Protein AF-A0A1C6Q0D8-F1 (afdb_monomer_lite)

Secondary structure (DSSP, 8-state):
---------EEEEEEE-TTSPEEEEEEE--TT--HHHHHHHHHHHHHHHHHHHHHTT--EEEEEETTEES--GGG-SS-EEEEE-EEE-HHHHHHHHHHHHHHHHHHS-TT-HHHH-GGGEEEEEEETTEEEPPPP--TT-EEE-TT-EEEEEESSTTHHHHHHHHHTT-GGG-----S-TT-PPPGGGTT--HHHHHHHHHTTSGGGTTEEEEEEEESTTPPTT-S-TTT-EEEEEEEETT-----

pLDDT: mean 73.53, std 17.81, range [29.02, 94.5]

Radius of gyration: 24.15 Å; chains: 1; bounding box: 51×40×83 Å

Foldseek 3Di:
DDPPPDDWPWDWDWDQDPQRDTDTDTDTDQPPHDLVNVLVVQLVVVVVVQVVCVVVVWHWPWKQAPNHTPDDSNPHRDDIDTHTFHFQAPVLVVLLLVLLLVLCVVQAPPPPVLSNPSVQKDKWKADPNDTDHQPDHDRRHHTDDAQIKIKIFGQDQELQVQQQCQLVLPCVGDDDPPVDPPDDPPPVCSNGGSQQSSQVVSCPDPSQRQKHKDKAFDQVPAHPNRPPPPRGTIIIMIGGPPHPNDD

Sequence (247 aa):
MVEAYVPVIKRQVVRARGDGRMTQSITKDVQGWSRNQLIVALRKDTVDTVAQQIRLENPPEAAVVDNTRGKPILQAVRRTAVNFGSAVRAAALNVLKAELQRAIEQSTIRRSGDLANMNNWEWVYVRDGRRQPLPIMGTSGITMRPGDFIVLRPRVPYASIVNLRVANGSRALTLRKTRQRAERPTKANQRLGFLAFAARRAKRHSLFRGFNVRVSFTHRHAIEGEVNRRQGTGTLVITPSSGRGRW

Structure (mmCIF, N/CA/C/O backbone):
data_AF-A0A1C6Q0D8-F1
#
_entry.id   AF-A0A1C6Q0D8-F1
#
loop_
_atom_site.group_PDB
_atom_site.id
_atom_site.type_symbol
_atom_site.label_atom_id
_atom_site.label_alt_id
_atom_site.label_comp_id
_atom_site.label_asym_id
_atom_site.label_entity_id
_atom_site.label_seq_id
_atom_site.pdbx_PDB_ins_code
_atom_site.Cartn_x
_atom_site.Cartn_y
_atom_site.Cartn_z
_atom_site.occupancy
_atom_site.B_iso_or_equiv
_atom_site.auth_seq_id
_atom_site.auth_comp_id
_atom_site.auth_asym_id
_atom_site.auth_atom_id
_atom_site.pdbx_PDB_model_num
ATOM 1 N N . MET A 1 1 ? -9.347 2.878 59.259 1.00 35.91 1 MET A N 1
ATOM 2 C CA . MET A 1 1 ? -9.577 1.687 58.412 1.00 35.91 1 MET A CA 1
ATOM 3 C C . MET A 1 1 ? -8.631 1.771 57.230 1.00 35.91 1 MET A C 1
ATOM 5 O O . MET A 1 1 ? -8.706 2.740 56.491 1.00 35.91 1 MET A O 1
ATOM 9 N N . VAL A 1 2 ? -7.693 0.831 57.113 1.00 29.16 2 VAL A N 1
ATOM 10 C CA . VAL A 1 2 ? -6.759 0.755 55.983 1.00 29.16 2 VAL A CA 1
ATOM 11 C C . VAL A 1 2 ? -7.446 -0.085 54.907 1.00 29.16 2 VAL A C 1
ATOM 13 O O . VAL A 1 2 ? -7.595 -1.291 55.084 1.00 29.16 2 VAL A O 1
ATOM 16 N N . GLU A 1 3 ? -7.929 0.542 53.833 1.00 30.80 3 GLU A N 1
ATOM 17 C CA . GLU A 1 3 ? -8.364 -0.188 52.638 1.00 30.80 3 GLU A CA 1
ATOM 18 C C . GLU A 1 3 ? -7.131 -0.861 52.028 1.00 30.80 3 GLU A C 1
ATOM 20 O O . GLU A 1 3 ? -6.278 -0.212 51.420 1.00 30.80 3 GLU A O 1
ATOM 25 N N . ALA A 1 4 ? -7.006 -2.171 52.232 1.00 29.02 4 ALA A N 1
ATOM 26 C CA . ALA A 1 4 ? -6.020 -2.976 51.536 1.00 29.02 4 ALA A CA 1
ATOM 27 C C . ALA A 1 4 ? -6.366 -2.968 50.039 1.00 29.02 4 ALA A C 1
ATOM 29 O O . ALA A 1 4 ? -7.293 -3.646 49.594 1.00 29.02 4 ALA A O 1
ATOM 30 N N . TYR A 1 5 ? -5.632 -2.176 49.256 1.00 33.44 5 TYR A N 1
ATOM 31 C CA . TYR A 1 5 ? -5.703 -2.220 47.800 1.00 33.44 5 TYR A CA 1
ATOM 32 C C . TYR A 1 5 ? -5.150 -3.567 47.335 1.00 33.44 5 TYR A C 1
ATOM 34 O O . TYR A 1 5 ? -3.937 -3.759 47.242 1.00 33.44 5 TYR A O 1
ATOM 42 N N . VAL A 1 6 ? -6.047 -4.512 47.048 1.00 35.47 6 VAL A N 1
ATOM 43 C CA . VAL A 1 6 ? -5.688 -5.759 46.368 1.00 35.47 6 VAL A CA 1
ATOM 44 C C . VAL A 1 6 ? -5.008 -5.384 45.041 1.00 35.47 6 VAL A C 1
ATOM 46 O O . VAL A 1 6 ? -5.579 -4.606 44.265 1.00 35.47 6 VAL A O 1
ATOM 49 N N . PRO A 1 7 ? -3.784 -5.867 44.762 1.00 38.09 7 PRO A N 1
ATOM 50 C CA . PRO A 1 7 ? -3.071 -5.509 43.545 1.00 38.09 7 PRO A CA 1
ATOM 51 C C . PRO A 1 7 ? -3.853 -5.984 42.318 1.00 38.09 7 PRO A C 1
ATOM 53 O O . PRO A 1 7 ? -4.116 -7.171 42.136 1.00 38.09 7 PRO A O 1
ATOM 56 N N . VAL A 1 8 ? -4.216 -5.043 41.446 1.00 41.25 8 VAL A N 1
ATOM 57 C CA . VAL A 1 8 ? -4.935 -5.340 40.202 1.00 41.25 8 VAL A CA 1
ATOM 58 C C . VAL A 1 8 ? -3.964 -5.964 39.210 1.00 41.25 8 VAL A C 1
ATOM 60 O O . VAL A 1 8 ? -3.249 -5.261 38.491 1.00 41.25 8 VAL A O 1
ATOM 63 N N . ILE A 1 9 ? -3.952 -7.291 39.132 1.00 40.81 9 ILE A N 1
ATOM 64 C CA . ILE A 1 9 ? -3.180 -8.003 38.115 1.00 40.81 9 ILE A CA 1
ATOM 65 C C . ILE A 1 9 ? -3.912 -7.843 36.776 1.00 40.81 9 I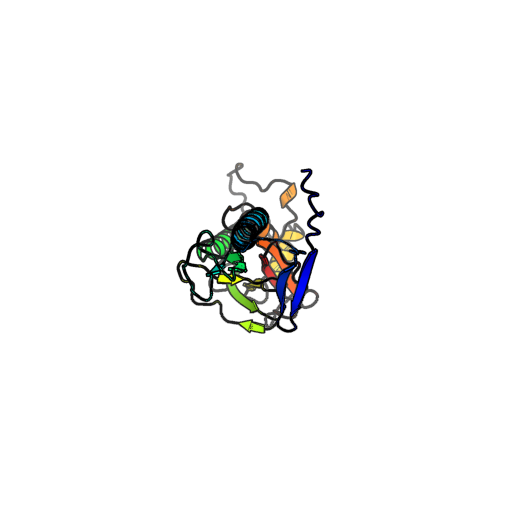LE A C 1
ATOM 67 O O . ILE A 1 9 ? -4.912 -8.506 36.496 1.00 40.81 9 ILE A O 1
ATOM 71 N N . LYS A 1 10 ? -3.431 -6.927 35.926 1.00 45.62 10 LYS A N 1
ATOM 72 C CA . LYS A 1 10 ? -3.917 -6.799 34.546 1.00 45.62 10 LYS A CA 1
ATOM 73 C C . LYS A 1 10 ? -3.312 -7.922 33.707 1.00 45.62 10 LYS A C 1
ATOM 75 O O . LYS A 1 10 ? -2.115 -7.910 33.433 1.00 45.62 10 LYS A O 1
ATOM 80 N N . ARG A 1 11 ? -4.138 -8.862 33.243 1.00 40.84 11 ARG A N 1
ATOM 81 C CA . ARG A 1 11 ? -3.705 -9.896 32.295 1.00 40.84 11 ARG A CA 1
ATOM 82 C C . ARG A 1 11 ? -4.209 -9.554 30.898 1.00 40.84 11 ARG A C 1
ATOM 84 O O . ARG A 1 11 ? -5.407 -9.620 30.624 1.00 40.84 11 ARG A O 1
ATOM 91 N N . GLN A 1 12 ? -3.292 -9.198 30.002 1.00 46.50 12 GLN A N 1
ATOM 92 C CA . GLN A 1 12 ? -3.592 -9.030 28.582 1.00 46.50 12 GLN A CA 1
ATOM 93 C C . GLN A 1 12 ? -3.445 -10.380 27.886 1.00 46.50 12 GLN A C 1
ATOM 95 O O . GLN A 1 12 ? -2.365 -10.966 27.859 1.00 46.50 12 GLN A O 1
ATOM 100 N N . VAL A 1 13 ? -4.541 -10.885 27.332 1.00 45.62 13 VAL A N 1
ATOM 101 C CA . VAL A 1 13 ? -4.535 -12.120 26.550 1.00 45.62 13 VAL A CA 1
ATOM 102 C C . VAL A 1 13 ? -4.749 -11.743 25.092 1.00 45.62 13 VAL A C 1
ATOM 104 O O . VAL A 1 13 ? -5.775 -11.165 24.736 1.00 45.62 13 VAL A O 1
ATOM 107 N N . VAL A 1 14 ? -3.771 -12.059 24.245 1.00 46.94 14 VAL A N 1
ATOM 108 C CA . VAL A 1 14 ? -3.874 -11.909 22.791 1.00 46.94 14 V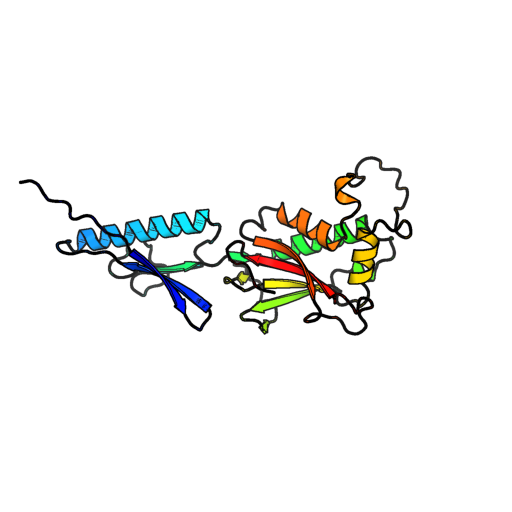AL A CA 1
ATOM 109 C C . VAL A 1 14 ? -4.202 -13.279 22.215 1.00 46.94 14 VAL A C 1
ATOM 111 O O . VAL A 1 14 ? -3.386 -14.193 22.291 1.00 46.94 14 VAL A O 1
ATOM 114 N N . ARG A 1 15 ? -5.408 -13.446 21.666 1.00 37.00 15 ARG A N 1
ATOM 115 C CA . ARG A 1 15 ? -5.802 -14.669 20.954 1.00 37.00 15 ARG A CA 1
ATOM 116 C C . ARG A 1 15 ? -5.850 -14.387 19.460 1.00 37.00 15 ARG A C 1
ATOM 118 O O . ARG A 1 15 ? -6.610 -13.525 19.020 1.00 37.00 15 ARG A O 1
ATOM 125 N N . ALA A 1 16 ? -5.065 -15.127 18.684 1.00 33.19 16 ALA A N 1
ATOM 126 C CA . ALA A 1 16 ? -5.247 -15.214 17.242 1.00 33.19 16 ALA A CA 1
ATOM 127 C C . ALA A 1 16 ? -6.388 -16.202 16.968 1.00 33.19 16 ALA A C 1
ATOM 129 O O . ALA A 1 16 ? -6.315 -17.363 17.369 1.00 33.19 16 ALA A O 1
ATOM 130 N N . ARG A 1 17 ? -7.473 -15.739 16.347 1.00 34.72 17 ARG A N 1
ATOM 131 C CA . ARG A 1 17 ? -8.521 -16.625 15.830 1.00 34.72 17 ARG A CA 1
ATOM 132 C C . ARG A 1 17 ? -8.056 -17.254 14.512 1.00 34.72 17 ARG A C 1
ATOM 134 O O . ARG A 1 17 ? -7.239 -16.671 13.801 1.00 34.72 17 ARG A O 1
ATOM 141 N N . GLY A 1 18 ? -8.606 -18.421 14.169 1.00 29.17 18 GLY A N 1
ATOM 142 C CA . GLY A 1 18 ? -8.311 -19.125 12.911 1.00 29.17 18 GLY A CA 1
ATOM 143 C C . GLY A 1 18 ? -8.674 -18.345 11.636 1.00 29.17 18 GLY A C 1
ATOM 144 O O . GLY A 1 18 ? -8.222 -18.711 10.560 1.00 29.17 18 GLY A O 1
ATOM 145 N N . ASP A 1 19 ? -9.429 -17.246 11.756 1.00 38.38 19 ASP A N 1
ATOM 146 C CA . ASP A 1 19 ? -9.755 -16.291 10.685 1.00 38.38 19 ASP A CA 1
ATOM 147 C C . ASP A 1 19 ? -8.729 -15.142 10.555 1.00 38.38 19 ASP A C 1
ATOM 149 O O . ASP A 1 19 ? -8.997 -14.136 9.900 1.00 38.38 19 ASP A O 1
ATOM 153 N N . GLY A 1 20 ? -7.578 -15.239 11.231 1.00 39.25 20 GLY A N 1
ATOM 154 C CA . GLY A 1 20 ? -6.533 -14.213 11.226 1.00 39.25 20 GLY A CA 1
ATOM 155 C C . GLY A 1 20 ? -6.854 -12.976 12.074 1.00 39.25 20 GLY A C 1
ATOM 156 O O . GLY A 1 20 ? -6.009 -12.087 12.207 1.00 39.25 20 GLY A O 1
ATOM 157 N N . ARG A 1 21 ? -8.037 -12.894 12.706 1.00 44.78 21 ARG A N 1
ATOM 158 C CA . ARG A 1 21 ? -8.360 -11.787 13.614 1.00 44.78 21 ARG A CA 1
ATOM 159 C C . ARG A 1 21 ? -7.652 -11.975 14.949 1.00 44.78 21 ARG A C 1
ATOM 161 O O . ARG A 1 21 ? -7.919 -12.921 15.692 1.00 44.78 21 ARG A O 1
ATOM 168 N N . MET A 1 22 ? -6.791 -11.025 15.303 1.00 50.94 22 MET A N 1
ATOM 169 C CA . MET A 1 22 ? -6.261 -10.937 16.661 1.00 50.94 22 MET A CA 1
ATOM 170 C C . MET A 1 22 ? -7.269 -10.229 17.561 1.00 50.94 22 MET A C 1
ATOM 172 O O . MET A 1 22 ? -7.626 -9.077 17.328 1.00 50.94 22 MET A O 1
ATOM 176 N N . THR A 1 23 ? -7.728 -10.923 18.600 1.00 56.53 23 THR A N 1
ATOM 177 C CA . THR A 1 23 ? -8.531 -10.325 19.667 1.00 56.53 23 THR A CA 1
ATOM 178 C C . THR A 1 23 ? -7.632 -10.119 20.875 1.00 56.53 23 THR A C 1
ATOM 180 O O . THR A 1 23 ? -7.059 -11.080 21.390 1.00 56.53 23 THR A O 1
ATOM 183 N N . GLN A 1 24 ? -7.503 -8.875 21.328 1.00 63.44 24 GLN A N 1
ATOM 184 C CA . GLN A 1 24 ? -6.892 -8.573 22.617 1.00 63.44 24 GLN A CA 1
ATOM 185 C C . GLN A 1 24 ? -8.004 -8.418 23.652 1.00 63.44 24 GLN A C 1
ATOM 187 O O . GLN A 1 24 ? -8.896 -7.589 23.486 1.00 63.44 24 GLN A O 1
ATOM 192 N N . SER A 1 25 ? -7.962 -9.229 24.704 1.00 64.69 25 SER A N 1
ATOM 193 C CA . SER A 1 25 ? -8.866 -9.124 25.849 1.00 64.69 25 SER A CA 1
ATOM 194 C C . SER A 1 25 ? -8.065 -8.786 27.097 1.00 64.69 25 SER A C 1
ATOM 196 O O . SER A 1 25 ? -7.097 -9.479 27.420 1.00 64.69 25 SER A O 1
ATOM 198 N N . ILE A 1 26 ? -8.479 -7.739 27.804 1.00 65.69 26 ILE A N 1
ATOM 199 C CA . ILE A 1 26 ? -7.924 -7.372 29.106 1.00 65.69 26 ILE A CA 1
ATOM 200 C C . ILE A 1 26 ? -8.800 -8.041 30.160 1.00 65.69 26 ILE A C 1
ATOM 202 O O . ILE A 1 26 ? -9.988 -7.747 30.253 1.00 65.69 26 ILE A O 1
ATOM 206 N N . THR A 1 27 ? -8.219 -8.965 30.920 1.00 66.88 27 THR A N 1
ATOM 207 C CA . THR A 1 27 ? -8.881 -9.582 32.075 1.00 66.88 27 THR A CA 1
ATOM 208 C C . THR A 1 27 ? -8.342 -8.923 33.337 1.00 66.88 27 THR A C 1
ATOM 210 O O . THR A 1 27 ? -7.129 -8.732 33.466 1.00 66.88 27 THR A O 1
ATOM 213 N N . LYS A 1 28 ? -9.243 -8.549 34.244 1.00 64.38 28 LYS A N 1
ATOM 214 C CA . LYS A 1 28 ? -8.913 -7.981 35.550 1.00 64.38 28 LYS A CA 1
ATOM 215 C C . LYS A 1 28 ? -9.564 -8.818 36.630 1.00 64.38 28 LYS A C 1
ATOM 217 O O . LYS A 1 28 ? -10.717 -9.215 36.471 1.00 64.38 28 LYS A O 1
ATOM 222 N N . ASP A 1 29 ? -8.828 -9.034 37.708 1.00 71.06 29 ASP A N 1
ATOM 223 C CA . ASP A 1 29 ? -9.443 -9.428 38.963 1.00 71.06 29 ASP A CA 1
ATOM 224 C C . ASP A 1 29 ? -10.167 -8.206 39.547 1.00 71.06 29 ASP A C 1
ATOM 226 O O . ASP A 1 29 ? -9.590 -7.120 39.642 1.00 71.06 29 ASP A O 1
ATOM 230 N N . VAL A 1 30 ? -11.461 -8.360 39.810 1.00 69.75 30 VAL A N 1
ATOM 231 C CA . VAL A 1 30 ? -12.382 -7.271 40.179 1.00 69.75 30 VAL A CA 1
ATOM 232 C C . VAL A 1 30 ? -13.178 -7.602 41.440 1.00 69.75 30 VAL A C 1
ATOM 234 O O . VAL A 1 30 ? -14.243 -7.029 41.681 1.00 69.75 30 VAL A O 1
ATOM 237 N N . GLN A 1 31 ? -12.689 -8.548 42.245 1.00 72.00 31 GLN A N 1
ATOM 238 C CA . GLN A 1 31 ? -13.343 -8.930 43.489 1.00 72.00 31 GLN A CA 1
ATOM 239 C C . GLN A 1 31 ? -13.503 -7.702 44.408 1.00 72.00 31 GLN A C 1
ATOM 241 O O . GLN A 1 31 ? -12.555 -6.956 44.648 1.00 72.00 31 GLN A O 1
ATOM 246 N N . GLY A 1 32 ? -14.733 -7.448 44.868 1.00 75.06 32 GLY A N 1
ATOM 247 C CA . GLY A 1 32 ? -15.071 -6.304 45.728 1.00 75.06 32 GLY A CA 1
ATOM 248 C C . GLY A 1 32 ? -15.305 -4.966 45.011 1.00 75.06 32 GLY A C 1
ATOM 249 O O . GLY A 1 32 ? -15.557 -3.964 45.674 1.00 75.06 32 GLY A O 1
ATOM 250 N N . TRP A 1 33 ? -15.252 -4.909 43.676 1.00 78.62 33 TRP A N 1
ATOM 251 C CA . TRP A 1 33 ? -15.454 -3.650 42.953 1.00 78.62 33 TRP A CA 1
ATOM 252 C C . TRP A 1 33 ? -16.933 -3.299 42.804 1.00 78.62 33 TRP A C 1
ATOM 254 O O . TRP A 1 33 ? -17.757 -4.112 42.384 1.00 78.62 33 TRP A O 1
ATOM 264 N N . SER A 1 34 ? -17.262 -2.033 43.047 1.00 83.50 34 SER A N 1
ATOM 265 C CA . SER A 1 34 ? -18.577 -1.480 42.730 1.00 83.50 34 SER A CA 1
ATOM 266 C C . SER A 1 34 ? -18.803 -1.391 41.216 1.00 83.50 34 SER A C 1
ATOM 268 O O . SER A 1 34 ? -17.877 -1.240 40.411 1.00 83.50 34 SER A O 1
ATOM 270 N N . ARG A 1 35 ? -20.077 -1.385 40.810 1.00 78.50 35 ARG A N 1
ATOM 271 C CA . ARG A 1 35 ? -20.477 -1.207 39.405 1.00 78.50 35 ARG A CA 1
ATOM 272 C C . ARG A 1 35 ? -19.883 0.061 38.777 1.00 78.50 35 ARG A C 1
ATOM 274 O O . ARG A 1 35 ? -19.480 0.036 37.617 1.00 78.50 35 ARG A O 1
ATOM 281 N N . ASN A 1 36 ? -19.794 1.153 39.534 1.00 82.62 36 ASN A N 1
ATOM 282 C CA . ASN A 1 36 ? -19.219 2.406 39.043 1.00 82.62 36 ASN A CA 1
ATOM 283 C C . ASN A 1 36 ? -17.704 2.293 38.823 1.00 82.62 36 ASN A C 1
ATOM 285 O O . ASN A 1 36 ? -17.209 2.765 37.801 1.00 82.62 36 ASN A O 1
ATOM 289 N N . GLN A 1 37 ? -16.977 1.604 39.709 1.00 80.94 37 GLN A N 1
ATOM 290 C CA . GLN A 1 37 ? -15.543 1.339 39.531 1.00 80.94 37 GLN A CA 1
ATOM 291 C C . GLN A 1 37 ? -15.274 0.484 38.286 1.00 80.94 37 GLN A C 1
ATOM 293 O O . GLN A 1 37 ? -14.366 0.798 37.514 1.00 80.94 37 GLN A O 1
ATOM 298 N N . LEU A 1 38 ? -16.106 -0.532 38.027 1.00 79.25 38 LEU A N 1
ATOM 299 C CA . LEU A 1 38 ? -16.033 -1.341 36.803 1.00 79.25 38 LEU A CA 1
ATOM 300 C C . LEU A 1 38 ? -16.221 -0.492 35.536 1.00 79.25 38 LEU A C 1
ATOM 302 O O . LEU A 1 38 ? -15.449 -0.614 34.585 1.00 79.25 38 LEU A O 1
ATOM 306 N N . ILE A 1 39 ? -17.214 0.402 35.533 1.00 79.81 39 ILE A N 1
ATOM 307 C CA . ILE A 1 39 ? -17.499 1.296 34.402 1.00 79.81 39 ILE A CA 1
ATOM 308 C C . ILE A 1 39 ? -16.338 2.270 34.158 1.00 79.81 39 ILE A C 1
ATOM 310 O O . ILE A 1 39 ? -15.909 2.452 33.016 1.00 79.81 39 ILE A O 1
ATOM 314 N N . VAL A 1 40 ? -15.806 2.883 35.219 1.00 84.00 40 VAL A N 1
ATOM 315 C CA . VAL A 1 40 ? -14.662 3.803 35.126 1.00 84.00 40 VAL A CA 1
ATOM 316 C C . VAL A 1 40 ? -13.433 3.076 34.584 1.00 84.00 40 VAL A C 1
ATOM 318 O O . VAL A 1 40 ? -12.776 3.578 33.671 1.00 84.00 40 VAL A O 1
ATOM 321 N N . ALA A 1 41 ? -13.152 1.872 35.085 1.00 82.88 41 ALA A N 1
ATOM 322 C CA . ALA A 1 41 ? -12.030 1.069 34.624 1.00 82.88 41 ALA A CA 1
ATOM 323 C C . ALA A 1 41 ? -12.168 0.658 33.151 1.00 82.88 41 ALA A C 1
ATOM 325 O O . ALA A 1 41 ? -11.210 0.825 32.398 1.00 82.88 41 ALA A O 1
ATOM 326 N N . LEU A 1 42 ? -13.354 0.202 32.725 1.00 82.75 42 LEU A N 1
ATOM 327 C CA . LEU A 1 42 ? -13.644 -0.141 31.328 1.00 82.75 42 LEU A CA 1
ATOM 328 C C . LEU A 1 42 ? -13.342 1.036 30.394 1.00 82.75 42 LEU A C 1
ATOM 330 O O . LEU A 1 42 ? -12.649 0.876 29.387 1.00 82.75 42 LEU A O 1
ATOM 334 N N . ARG A 1 43 ? -13.847 2.228 30.732 1.00 86.38 43 ARG A N 1
ATOM 335 C CA . ARG A 1 43 ? -13.651 3.445 29.930 1.00 86.38 43 ARG A CA 1
ATOM 336 C C . ARG A 1 43 ? -12.178 3.825 29.866 1.00 86.38 43 ARG A C 1
ATOM 338 O O . ARG A 1 43 ? -11.655 4.009 28.769 1.00 86.38 43 ARG A O 1
ATOM 345 N N . LYS A 1 44 ? -11.515 3.890 31.025 1.00 86.94 44 LYS A N 1
ATOM 346 C CA . LYS A 1 44 ? -10.103 4.265 31.137 1.00 86.94 44 LYS A CA 1
ATOM 347 C C . LYS A 1 44 ? -9.204 3.321 30.342 1.00 86.94 44 LYS A C 1
ATOM 349 O O . LYS A 1 44 ? -8.476 3.785 29.476 1.00 86.94 44 LYS A O 1
ATOM 354 N N . ASP A 1 45 ? -9.307 2.008 30.554 1.00 84.81 45 ASP A N 1
ATOM 355 C CA . ASP A 1 45 ? -8.448 1.059 29.835 1.00 84.81 45 ASP A CA 1
ATOM 356 C C . ASP A 1 45 ? -8.721 1.068 28.325 1.00 84.81 45 ASP A C 1
ATOM 358 O O . ASP A 1 45 ? -7.792 0.904 27.536 1.00 84.81 45 ASP A O 1
ATOM 362 N N . THR A 1 46 ? -9.980 1.257 27.904 1.00 82.75 46 THR A N 1
ATOM 363 C CA . THR A 1 46 ? -10.308 1.355 26.473 1.00 82.75 46 THR A CA 1
ATOM 364 C C . THR A 1 46 ? -9.648 2.590 25.861 1.00 82.75 46 THR A C 1
ATOM 366 O O . THR A 1 46 ? -9.024 2.478 24.808 1.00 82.75 46 THR A O 1
ATOM 369 N N . VAL A 1 47 ? -9.741 3.753 26.518 1.00 87.00 47 VAL A N 1
ATOM 370 C CA . VAL A 1 47 ? -9.093 4.996 26.064 1.00 87.00 47 VAL A CA 1
ATOM 371 C C . VAL A 1 47 ? -7.573 4.841 26.035 1.00 87.00 47 VAL A C 1
ATOM 373 O O . VAL A 1 47 ? -6.959 5.164 25.019 1.00 87.00 47 VAL A O 1
ATOM 376 N N . ASP A 1 48 ? -6.976 4.281 27.087 1.00 85.69 48 ASP A N 1
ATOM 377 C CA . ASP A 1 48 ? -5.532 4.048 27.169 1.00 85.69 48 ASP A CA 1
ATOM 378 C C . ASP A 1 48 ? -5.059 3.101 26.054 1.00 85.69 48 ASP A C 1
ATOM 380 O O . ASP A 1 48 ? -4.066 3.375 25.380 1.00 85.69 48 ASP A O 1
ATOM 384 N N . THR A 1 49 ? -5.803 2.021 25.792 1.00 82.50 49 THR A N 1
ATOM 385 C CA . THR A 1 49 ? -5.492 1.059 24.721 1.00 82.50 49 THR A CA 1
ATOM 386 C C . THR A 1 49 ? -5.621 1.704 23.344 1.00 82.50 49 THR A C 1
ATOM 388 O O . THR A 1 49 ? -4.749 1.522 22.497 1.00 82.50 49 THR A O 1
ATOM 391 N N . VAL A 1 50 ? -6.673 2.493 23.105 1.00 81.12 50 VAL A N 1
ATOM 392 C CA . VAL A 1 50 ? -6.841 3.238 21.847 1.00 81.12 50 VAL A CA 1
ATOM 393 C C . VAL A 1 50 ? -5.694 4.228 21.656 1.00 81.12 50 VAL A C 1
ATOM 395 O O . VAL A 1 50 ? -5.102 4.264 20.580 1.00 81.12 50 VAL A O 1
ATOM 398 N N . ALA A 1 51 ? -5.321 4.979 22.692 1.00 80.12 51 ALA A N 1
ATOM 399 C CA . ALA A 1 51 ? -4.200 5.911 22.636 1.00 80.12 51 ALA A CA 1
ATOM 400 C C . ALA A 1 51 ? -2.871 5.192 22.348 1.00 80.12 51 ALA A C 1
ATOM 402 O O . ALA A 1 51 ? -2.080 5.663 21.529 1.00 80.12 51 ALA A O 1
ATOM 403 N N . GLN A 1 52 ? -2.635 4.029 22.964 1.00 78.44 52 GLN A N 1
ATOM 404 C CA . GLN A 1 52 ? -1.472 3.186 22.673 1.00 78.44 52 GLN A CA 1
ATOM 405 C C . GLN A 1 52 ? -1.468 2.697 21.219 1.00 78.44 52 GLN A C 1
ATOM 407 O O . GLN A 1 52 ? -0.446 2.808 20.548 1.00 78.44 52 GLN A O 1
ATOM 412 N N . GLN A 1 53 ? -2.598 2.217 20.694 1.00 70.25 53 GLN A N 1
ATOM 413 C CA . GLN A 1 53 ? -2.700 1.758 19.302 1.00 70.25 53 GLN A CA 1
ATOM 414 C C . GLN A 1 53 ? -2.512 2.902 18.294 1.00 70.25 53 GLN A C 1
ATOM 416 O O . GLN A 1 53 ? -1.822 2.728 17.292 1.00 70.25 53 GLN A O 1
ATOM 421 N N . ILE A 1 54 ? -3.026 4.100 18.590 1.00 69.81 54 ILE A N 1
ATOM 422 C CA . ILE A 1 54 ? -2.789 5.303 17.776 1.00 69.81 54 ILE A CA 1
ATOM 423 C C . ILE A 1 54 ? -1.297 5.662 17.755 1.00 69.81 54 ILE A C 1
ATOM 425 O O . ILE A 1 54 ? -0.764 5.977 16.691 1.00 69.81 54 ILE A O 1
ATOM 429 N N . ARG A 1 55 ? -0.598 5.572 18.897 1.00 70.62 55 ARG A N 1
ATOM 430 C CA . ARG A 1 55 ? 0.866 5.763 18.957 1.00 70.62 55 ARG A CA 1
ATOM 431 C C . ARG A 1 55 ? 1.622 4.723 18.128 1.00 70.62 55 ARG A C 1
ATOM 433 O O . ARG A 1 55 ? 2.662 5.048 17.568 1.00 70.62 55 ARG A O 1
ATOM 440 N N . LEU A 1 56 ? 1.084 3.508 18.018 1.00 63.78 56 LEU A N 1
ATOM 441 C CA . LEU A 1 56 ? 1.590 2.436 17.154 1.00 63.78 56 LEU A CA 1
ATOM 442 C C . LEU A 1 56 ? 1.127 2.562 15.689 1.00 63.78 56 LEU A C 1
ATOM 444 O O . LEU A 1 56 ? 1.264 1.613 14.919 1.00 63.78 56 LEU A O 1
ATOM 448 N N . GLU A 1 57 ? 0.583 3.719 15.298 1.00 63.62 57 GLU A N 1
ATOM 449 C CA . GLU A 1 57 ? 0.113 4.022 13.940 1.00 63.62 57 GLU A CA 1
ATOM 450 C C . GLU A 1 57 ? -0.985 3.065 13.436 1.00 63.62 57 GLU A C 1
ATOM 452 O O . GLU A 1 57 ? -1.156 2.864 12.234 1.00 63.62 57 GLU A O 1
ATOM 457 N N . ASN A 1 58 ? -1.759 2.494 14.362 1.00 64.50 58 ASN A N 1
ATOM 458 C CA . ASN A 1 58 ? -2.883 1.606 14.093 1.00 64.50 58 ASN A CA 1
ATOM 459 C C . ASN A 1 58 ? -4.190 2.282 14.547 1.00 64.50 58 ASN A C 1
ATOM 461 O O . ASN A 1 58 ? -4.638 2.063 15.677 1.00 64.50 58 ASN A O 1
ATOM 465 N N . PRO A 1 59 ? -4.782 3.171 13.727 1.00 67.62 59 PRO A N 1
ATOM 466 C CA . PRO A 1 59 ? -5.957 3.928 14.135 1.00 67.62 59 PRO A CA 1
ATOM 467 C C . PRO A 1 59 ? -7.198 3.026 14.286 1.00 67.62 59 PRO A C 1
ATOM 469 O O . PRO A 1 59 ? -7.293 1.972 13.646 1.00 67.62 59 PRO A O 1
ATOM 472 N N . PRO A 1 60 ? -8.166 3.424 15.132 1.00 69.50 60 PRO A N 1
ATOM 473 C CA . PRO A 1 60 ? -9.435 2.719 15.247 1.00 69.50 60 PRO A CA 1
ATOM 474 C C . PRO A 1 60 ? -10.252 2.876 13.954 1.00 69.50 60 PRO A C 1
ATOM 476 O O . PRO A 1 60 ? -10.474 3.987 13.482 1.00 69.50 60 PRO A O 1
ATOM 479 N N . GLU A 1 61 ? -10.716 1.759 13.399 1.00 69.38 61 GLU A N 1
ATOM 480 C CA . GLU A 1 61 ? -11.609 1.705 12.234 1.00 69.38 61 GLU A CA 1
ATOM 481 C C . GLU A 1 61 ? -13.065 1.911 12.662 1.00 69.38 61 GLU A C 1
ATOM 483 O O . GLU A 1 61 ? -13.814 2.670 12.051 1.00 69.38 61 GLU A O 1
ATOM 488 N N . ALA A 1 62 ? -13.475 1.222 13.728 1.00 72.38 62 ALA A N 1
ATOM 489 C CA . ALA A 1 62 ? -14.829 1.294 14.250 1.00 72.38 62 ALA A CA 1
ATOM 490 C C . ALA A 1 62 ? -14.850 0.958 15.738 1.00 72.38 62 ALA A C 1
ATOM 492 O O . ALA A 1 62 ? -14.152 0.051 16.192 1.00 72.38 62 ALA A O 1
ATOM 493 N N . ALA A 1 63 ? -15.714 1.638 16.484 1.00 79.44 63 ALA A N 1
ATOM 494 C CA . ALA A 1 63 ? -16.033 1.292 17.859 1.00 79.44 63 ALA A CA 1
ATOM 495 C C . ALA A 1 63 ? -17.500 0.856 17.956 1.00 79.44 63 ALA A C 1
ATOM 497 O O . ALA A 1 63 ? -18.403 1.513 17.433 1.00 79.44 63 ALA A O 1
ATOM 498 N N . VAL A 1 64 ? -17.727 -0.264 18.633 1.00 81.50 64 VAL A N 1
ATOM 499 C CA . VAL A 1 64 ? -19.043 -0.737 19.058 1.00 81.50 64 VAL A CA 1
ATOM 500 C C . VAL A 1 64 ? -19.068 -0.660 20.577 1.00 81.50 64 VAL A C 1
ATOM 502 O O . VAL A 1 64 ? -18.275 -1.319 21.252 1.00 81.50 64 VAL A O 1
ATOM 505 N N . VAL A 1 65 ? -19.967 0.154 21.116 1.00 83.81 65 VAL A N 1
ATOM 506 C CA . VAL A 1 65 ? -20.101 0.384 22.556 1.00 83.81 65 VAL A CA 1
ATOM 507 C C . VAL A 1 65 ? -21.489 -0.064 22.977 1.00 83.81 65 VAL A C 1
ATOM 509 O O . VAL A 1 65 ? -22.485 0.402 22.435 1.00 83.81 65 VAL A O 1
ATOM 512 N N . ASP A 1 66 ? -21.554 -1.000 23.921 1.00 84.56 66 ASP A N 1
ATOM 513 C CA . ASP A 1 66 ? -22.794 -1.615 24.406 1.00 84.56 66 ASP A CA 1
ATOM 514 C C . ASP A 1 66 ? -23.687 -2.159 23.274 1.00 84.56 66 ASP A C 1
ATOM 516 O O . ASP A 1 66 ? -24.905 -2.042 23.317 1.00 84.56 66 ASP A O 1
ATOM 520 N N . ASN A 1 67 ? -23.057 -2.767 22.261 1.00 80.94 67 ASN A N 1
ATOM 521 C CA . ASN A 1 67 ? -23.675 -3.284 21.029 1.00 80.94 67 ASN A CA 1
ATOM 522 C C . ASN A 1 67 ? -24.210 -2.218 20.051 1.00 80.94 67 ASN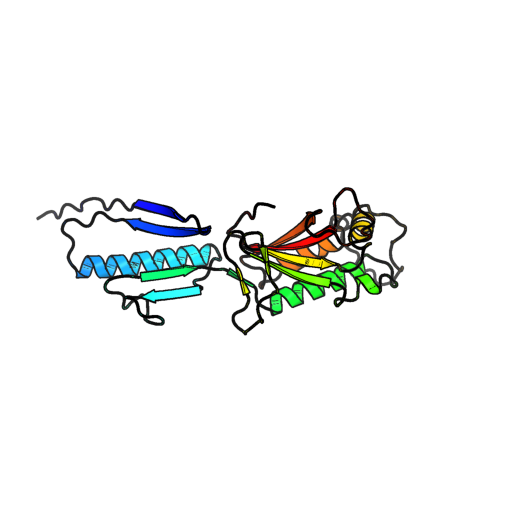 A C 1
ATOM 524 O O . ASN A 1 67 ? -24.739 -2.582 19.003 1.00 80.94 67 ASN A O 1
ATOM 528 N N . THR A 1 68 ? -23.985 -0.929 20.313 1.00 76.50 68 THR A N 1
ATOM 529 C CA . THR A 1 68 ? -24.371 0.173 19.419 1.00 76.50 68 THR A CA 1
ATOM 530 C C . THR A 1 68 ? -23.145 0.768 18.719 1.00 76.50 68 THR A C 1
ATOM 532 O O . THR A 1 68 ? -22.106 1.008 19.340 1.00 76.50 68 THR A O 1
ATOM 535 N N . ARG A 1 69 ? -23.240 1.017 17.406 1.00 77.31 69 ARG A N 1
ATOM 536 C CA . ARG A 1 69 ? -22.214 1.750 16.637 1.00 77.31 69 ARG A CA 1
ATOM 537 C C . ARG A 1 69 ? -22.388 3.259 16.819 1.00 77.31 69 ARG A C 1
ATOM 539 O O . ARG A 1 69 ? -23.510 3.735 16.919 1.00 77.31 69 ARG A O 1
ATOM 546 N N . GLY A 1 70 ? -21.284 4.005 16.859 1.00 75.19 70 GLY A N 1
ATOM 547 C CA . GLY A 1 70 ? -21.297 5.476 16.960 1.00 75.19 70 GLY A CA 1
ATOM 548 C C . GLY A 1 70 ? -21.485 6.031 18.376 1.00 75.19 70 GLY A C 1
ATOM 549 O O . GLY A 1 70 ? -21.258 7.217 18.601 1.00 75.19 70 GLY A O 1
ATOM 550 N N . LYS A 1 71 ? -21.820 5.183 19.355 1.00 84.19 71 LYS A N 1
ATOM 551 C CA . LYS A 1 71 ? -21.855 5.572 20.767 1.00 84.19 71 LYS A CA 1
ATOM 552 C C . LYS A 1 71 ? -20.425 5.871 21.275 1.00 84.19 71 LYS A C 1
ATOM 554 O O . LYS A 1 71 ? -19.534 5.042 21.066 1.00 84.19 71 LYS A O 1
ATOM 559 N N . PRO A 1 72 ? -20.178 7.009 21.957 1.00 85.12 72 PRO A N 1
ATOM 560 C CA . PRO A 1 72 ? -18.859 7.346 22.495 1.00 85.12 72 PRO A CA 1
ATOM 561 C C . PRO A 1 72 ? -18.357 6.334 23.534 1.00 85.12 72 PRO A C 1
ATOM 563 O O . PRO A 1 72 ? -19.118 5.880 24.390 1.00 85.12 72 PRO A O 1
ATOM 566 N N . ILE A 1 73 ? -17.048 6.053 23.536 1.00 85.44 73 ILE A N 1
ATOM 567 C CA . ILE A 1 73 ? -16.398 5.154 24.517 1.00 85.44 73 ILE A CA 1
ATOM 568 C C . ILE A 1 73 ? -16.643 5.630 25.957 1.00 85.44 73 ILE A C 1
ATOM 570 O O . ILE A 1 73 ? -16.872 4.815 26.848 1.00 85.44 73 ILE A O 1
ATOM 574 N N . LEU A 1 74 ? -16.673 6.947 26.182 1.00 88.25 74 LEU A N 1
ATOM 575 C CA . LEU A 1 74 ? -16.934 7.545 27.496 1.00 88.25 74 LEU A CA 1
ATOM 576 C C . LEU A 1 74 ? -18.341 7.249 28.039 1.00 88.25 74 LEU A C 1
ATOM 578 O O . LEU A 1 74 ? -18.567 7.405 29.234 1.00 88.25 74 LEU A O 1
ATOM 582 N N . GLN A 1 75 ? -19.273 6.793 27.199 1.00 88.75 75 GLN A N 1
ATOM 583 C CA . GLN A 1 75 ? -20.628 6.405 27.597 1.00 88.75 75 GLN A CA 1
ATOM 584 C C . GLN A 1 75 ? -20.793 4.885 27.766 1.00 88.75 75 GLN A C 1
ATOM 586 O O . GLN A 1 75 ? -21.915 4.407 27.948 1.00 88.75 75 GLN A O 1
ATOM 591 N N . ALA A 1 76 ? -19.708 4.109 27.696 1.00 85.06 76 ALA A N 1
ATOM 592 C CA . ALA A 1 76 ? -19.755 2.660 27.863 1.00 85.06 76 ALA A CA 1
ATOM 593 C C . ALA A 1 76 ? -20.252 2.258 29.258 1.00 85.06 76 ALA A C 1
ATOM 595 O O . ALA A 1 76 ? -19.877 2.888 30.255 1.00 85.06 76 ALA A O 1
ATOM 596 N N . VAL A 1 77 ? -21.070 1.204 29.325 1.00 85.06 77 VAL A N 1
ATOM 597 C CA . VAL A 1 77 ? -21.608 0.652 30.582 1.00 85.06 77 VAL A CA 1
ATOM 598 C C . VAL A 1 77 ? -21.265 -0.827 30.758 1.00 85.06 77 VAL A C 1
ATOM 600 O O . VAL A 1 77 ? -21.053 -1.269 31.883 1.00 85.06 77 VAL A O 1
ATOM 603 N N . ARG A 1 78 ? -21.228 -1.604 29.673 1.00 81.19 78 ARG A N 1
ATOM 604 C CA . ARG A 1 78 ? -21.089 -3.067 29.710 1.00 81.19 78 ARG A CA 1
ATOM 605 C C . ARG A 1 78 ? -19.935 -3.566 28.855 1.00 81.19 78 ARG A C 1
ATOM 607 O O . ARG A 1 78 ? -19.197 -4.445 29.287 1.00 81.19 78 ARG A O 1
ATOM 614 N N . ARG A 1 79 ? -19.793 -3.050 27.631 1.00 81.44 79 ARG A N 1
ATOM 615 C CA . ARG A 1 79 ? -18.821 -3.574 26.663 1.00 81.44 79 ARG A CA 1
ATOM 616 C C . ARG A 1 79 ? -18.329 -2.494 25.716 1.00 81.44 79 ARG A C 1
ATOM 618 O O . ARG A 1 79 ? -19.119 -1.753 25.142 1.00 81.44 79 ARG A O 1
ATOM 625 N N . THR A 1 80 ? -17.030 -2.497 25.461 1.00 78.00 80 THR A N 1
ATOM 626 C CA . THR A 1 80 ? -16.395 -1.755 24.373 1.00 78.00 80 THR A CA 1
ATOM 627 C C . THR A 1 80 ? -15.685 -2.746 23.459 1.00 78.00 80 THR A C 1
ATOM 629 O O . THR A 1 80 ? -14.949 -3.622 23.907 1.00 78.00 80 THR A O 1
ATOM 632 N N . ALA A 1 81 ? -15.939 -2.654 22.159 1.00 78.12 81 ALA A N 1
ATOM 633 C CA . ALA A 1 81 ? -15.202 -3.385 21.141 1.00 78.12 81 ALA A CA 1
ATOM 634 C C . ALA A 1 81 ? -14.690 -2.369 20.125 1.00 78.12 81 ALA A C 1
ATOM 636 O O . ALA A 1 81 ? -15.479 -1.731 19.432 1.00 78.12 81 ALA A O 1
ATOM 637 N N . VAL A 1 82 ? -13.372 -2.201 20.064 1.00 72.56 82 VAL A N 1
ATOM 638 C CA . VAL A 1 82 ? -12.724 -1.308 19.105 1.00 72.56 82 VAL A CA 1
ATOM 639 C C . VAL A 1 82 ? -11.978 -2.163 18.093 1.00 72.56 82 VAL A C 1
ATOM 641 O O . VAL A 1 82 ? -11.110 -2.954 18.454 1.00 72.56 82 VAL A O 1
ATOM 644 N N . ASN A 1 83 ? -12.350 -2.015 16.829 1.00 71.38 83 ASN A N 1
ATOM 645 C CA . ASN A 1 83 ? -11.643 -2.599 15.704 1.00 71.38 83 ASN A CA 1
ATOM 646 C C . ASN A 1 83 ? -10.574 -1.608 15.253 1.00 71.38 83 ASN A C 1
ATOM 648 O O . ASN A 1 83 ? -10.861 -0.420 15.106 1.00 71.38 83 ASN A O 1
ATOM 652 N N . PHE A 1 84 ? -9.361 -2.095 15.019 1.00 66.19 84 PHE A N 1
ATOM 653 C CA . PHE A 1 84 ? -8.237 -1.294 14.546 1.00 66.19 84 PHE A CA 1
ATOM 654 C C . PHE A 1 84 ? -7.821 -1.748 13.146 1.00 66.19 84 PHE A C 1
ATOM 656 O O . PHE A 1 84 ? -7.883 -2.942 12.842 1.00 66.19 84 PHE A O 1
ATOM 663 N N . GLY A 1 85 ? -7.382 -0.804 12.316 1.00 64.38 85 GLY A N 1
ATOM 664 C CA . GLY A 1 85 ? -6.897 -1.085 10.970 1.00 64.38 85 GLY A CA 1
ATOM 665 C C . GLY A 1 85 ? -6.286 0.150 10.319 1.00 64.38 85 GLY A C 1
ATOM 666 O O . GLY A 1 85 ? -6.812 1.256 10.420 1.00 64.38 85 GLY A O 1
ATOM 667 N N . SER A 1 86 ? -5.169 -0.031 9.621 1.00 70.25 86 SER A N 1
ATOM 668 C CA . SER A 1 86 ? -4.545 1.034 8.839 1.00 70.25 86 SER A CA 1
ATOM 669 C C . SER A 1 86 ? -5.235 1.138 7.475 1.00 70.25 86 SER A C 1
ATOM 671 O O . SER A 1 86 ? -5.289 0.146 6.746 1.00 70.25 86 SER A O 1
ATOM 673 N N . ALA A 1 87 ? -5.742 2.316 7.107 1.00 76.44 87 ALA A N 1
ATOM 674 C CA . ALA A 1 87 ? -6.379 2.539 5.808 1.00 76.44 87 ALA A CA 1
ATOM 675 C C . ALA A 1 87 ? -5.435 3.241 4.819 1.00 76.44 87 ALA A C 1
ATOM 677 O O . ALA A 1 87 ? -4.957 4.347 5.083 1.00 76.44 87 ALA A O 1
ATOM 678 N N . VAL A 1 88 ? -5.176 2.623 3.664 1.00 82.56 88 VAL A N 1
ATOM 679 C CA . VAL A 1 88 ? -4.414 3.258 2.578 1.00 82.56 88 VAL A CA 1
ATOM 680 C C . VAL A 1 88 ? -5.360 4.125 1.760 1.00 82.56 88 VAL A C 1
ATOM 682 O O . VAL A 1 88 ? -6.273 3.629 1.100 1.00 82.56 88 VAL A O 1
ATOM 685 N N . ARG A 1 89 ? -5.148 5.441 1.788 1.00 84.31 89 ARG A N 1
ATOM 686 C CA . ARG A 1 89 ? -5.953 6.399 1.016 1.00 84.31 89 ARG A CA 1
ATOM 687 C C . ARG A 1 89 ? -5.618 6.334 -0.478 1.00 84.31 89 ARG A C 1
ATOM 689 O O . ARG A 1 89 ? -4.470 6.089 -0.844 1.00 84.31 89 ARG A O 1
ATOM 696 N N . ALA A 1 90 ? -6.582 6.674 -1.336 1.00 84.81 90 ALA A N 1
ATOM 697 C CA . ALA A 1 90 ? -6.373 6.818 -2.785 1.00 84.81 90 ALA A CA 1
ATOM 698 C C . ALA A 1 90 ? -5.201 7.745 -3.129 1.00 84.81 90 ALA A C 1
ATOM 700 O O . ALA A 1 90 ? -4.363 7.420 -3.968 1.00 84.81 90 ALA A O 1
ATOM 701 N N . ALA A 1 91 ? -5.086 8.854 -2.396 1.00 85.69 91 ALA A N 1
ATOM 702 C CA . ALA A 1 91 ? -3.974 9.786 -2.528 1.00 85.69 91 ALA A CA 1
ATOM 703 C C . ALA A 1 91 ? -2.605 9.110 -2.331 1.00 85.69 91 ALA A C 1
ATOM 705 O O . ALA A 1 91 ? -1.671 9.422 -3.061 1.00 85.69 91 ALA A O 1
ATOM 706 N N . ALA A 1 92 ? -2.479 8.151 -1.404 1.00 89.31 92 ALA A N 1
ATOM 707 C CA . ALA A 1 92 ? -1.224 7.434 -1.182 1.00 89.31 92 ALA A CA 1
ATOM 708 C C . ALA A 1 92 ? -0.850 6.584 -2.407 1.00 89.31 92 ALA A C 1
ATOM 710 O O . ALA A 1 92 ? 0.286 6.642 -2.876 1.00 89.31 92 ALA A O 1
ATOM 711 N N . LEU A 1 93 ? -1.813 5.850 -2.978 1.00 91.88 93 LEU A N 1
ATOM 712 C CA . LEU A 1 93 ? -1.584 5.069 -4.198 1.00 91.88 93 LEU A CA 1
ATOM 713 C C . LEU A 1 93 ? -1.160 5.970 -5.366 1.00 91.88 93 LEU A C 1
ATOM 715 O O . LEU A 1 93 ? -0.186 5.673 -6.058 1.00 91.88 93 LEU A O 1
ATOM 719 N N . ASN A 1 94 ? -1.834 7.105 -5.549 1.00 91.06 94 ASN A N 1
ATOM 720 C CA . ASN A 1 94 ? -1.487 8.066 -6.597 1.00 91.06 94 ASN A CA 1
ATOM 721 C C . ASN A 1 94 ? -0.083 8.652 -6.398 1.00 91.06 94 ASN A C 1
ATOM 723 O O . ASN A 1 94 ? 0.668 8.766 -7.365 1.00 91.06 94 ASN A O 1
ATOM 727 N N . VAL A 1 95 ? 0.313 8.940 -5.154 1.00 93.44 95 VAL A N 1
ATOM 728 C CA . VAL A 1 95 ? 1.683 9.363 -4.829 1.00 93.44 95 VAL A CA 1
ATOM 729 C C . VAL A 1 95 ? 2.699 8.281 -5.192 1.00 93.44 95 VAL A C 1
ATOM 731 O O . VAL A 1 95 ? 3.709 8.601 -5.813 1.00 93.44 95 VAL A O 1
ATOM 734 N N . LEU A 1 96 ? 2.452 7.003 -4.875 1.00 94.50 96 LEU A N 1
ATOM 735 C CA . LEU A 1 96 ? 3.395 5.940 -5.250 1.00 94.50 96 LEU A CA 1
ATOM 736 C C . LEU A 1 96 ? 3.499 5.772 -6.771 1.00 94.50 96 LEU A C 1
ATOM 738 O O . LEU A 1 96 ? 4.605 5.581 -7.273 1.00 94.50 96 LEU A O 1
ATOM 742 N N . LYS A 1 97 ? 2.385 5.892 -7.507 1.00 94.06 97 LYS A N 1
ATOM 743 C CA . LYS A 1 97 ? 2.396 5.912 -8.981 1.00 94.06 97 LYS A CA 1
ATOM 744 C C . LYS A 1 97 ? 3.211 7.087 -9.525 1.00 94.06 97 LYS A C 1
ATOM 746 O O . LYS A 1 97 ? 4.068 6.880 -10.378 1.00 94.06 97 LYS A O 1
ATOM 751 N N . ALA A 1 98 ? 3.007 8.293 -8.998 1.00 93.00 98 ALA A N 1
ATOM 752 C CA . ALA A 1 98 ? 3.756 9.477 -9.414 1.00 93.00 98 ALA A CA 1
ATOM 753 C C . ALA A 1 98 ? 5.263 9.342 -9.126 1.00 93.00 98 ALA A C 1
ATOM 755 O O . ALA A 1 98 ? 6.092 9.668 -9.973 1.00 93.00 98 ALA A O 1
ATOM 756 N N . GLU A 1 99 ? 5.635 8.818 -7.955 1.00 93.38 99 GLU A N 1
ATOM 757 C CA . GLU A 1 99 ? 7.040 8.574 -7.614 1.00 93.38 99 GLU A CA 1
ATOM 758 C C . GLU A 1 99 ? 7.670 7.471 -8.469 1.00 93.38 99 GLU A C 1
ATOM 760 O O . GLU A 1 99 ? 8.839 7.581 -8.837 1.00 93.38 99 GLU A O 1
ATOM 765 N N . LEU A 1 100 ? 6.906 6.438 -8.835 1.00 93.81 100 LEU A N 1
ATOM 766 C CA . LEU A 1 100 ? 7.351 5.416 -9.779 1.00 93.81 100 LEU A CA 1
ATOM 767 C C . LEU A 1 100 ? 7.598 6.000 -11.169 1.00 93.81 100 LEU A C 1
ATOM 769 O O . LEU A 1 100 ? 8.665 5.772 -11.735 1.00 93.81 100 LEU A O 1
ATOM 773 N N . GLN A 1 101 ? 6.652 6.776 -11.693 1.00 91.94 101 GLN A N 1
ATOM 774 C CA . GLN A 1 101 ? 6.795 7.431 -12.988 1.00 91.94 101 GLN A CA 1
ATOM 775 C C . GLN A 1 101 ? 8.045 8.318 -13.018 1.00 91.94 101 GLN A C 1
ATOM 777 O O . GLN A 1 101 ? 8.912 8.131 -13.871 1.00 91.94 101 GLN A O 1
ATOM 782 N N . ARG A 1 102 ? 8.203 9.200 -12.021 1.00 87.88 102 ARG A N 1
ATOM 783 C CA . ARG A 1 102 ? 9.398 10.046 -11.872 1.00 87.88 102 ARG A CA 1
ATOM 784 C C . ARG A 1 102 ? 10.678 9.217 -11.787 1.00 87.88 102 ARG A C 1
ATOM 786 O O . ARG A 1 102 ? 11.683 9.580 -12.390 1.00 87.88 102 ARG A O 1
ATOM 793 N N . ALA A 1 103 ? 10.667 8.109 -11.045 1.00 87.88 103 ALA A N 1
ATOM 794 C CA . ALA A 1 103 ? 11.826 7.229 -10.927 1.00 87.88 103 ALA A CA 1
ATOM 795 C C . ALA A 1 103 ? 12.213 6.610 -12.277 1.00 87.88 103 ALA A C 1
ATOM 797 O O . ALA A 1 103 ? 13.399 6.565 -12.607 1.00 87.88 103 ALA A O 1
ATOM 798 N N . ILE A 1 104 ? 11.236 6.158 -13.066 1.00 86.31 104 ILE A N 1
ATOM 799 C CA . ILE A 1 104 ? 11.453 5.596 -14.404 1.00 86.31 104 ILE A CA 1
ATOM 800 C C . ILE A 1 104 ? 12.008 6.673 -15.336 1.00 86.31 104 ILE A C 1
ATOM 802 O O . ILE A 1 104 ? 13.053 6.461 -15.948 1.00 86.31 104 ILE A O 1
ATOM 806 N N . GLU A 1 105 ? 11.379 7.845 -15.392 1.00 82.62 105 GLU A N 1
ATOM 807 C CA . GLU A 1 105 ? 11.812 8.967 -16.234 1.00 82.62 105 GLU A CA 1
ATOM 808 C C . GLU A 1 105 ? 13.236 9.444 -15.900 1.00 82.62 105 GLU A C 1
ATOM 810 O O . GLU A 1 105 ? 14.005 9.778 -16.799 1.00 82.62 105 GLU A O 1
ATOM 815 N N . GLN A 1 106 ? 13.617 9.438 -14.617 1.00 78.81 106 GLN A N 1
ATOM 816 C CA . GLN A 1 106 ? 14.948 9.863 -14.166 1.00 78.81 106 GLN A CA 1
ATOM 817 C C . GLN A 1 106 ? 16.049 8.823 -14.422 1.00 78.81 106 GLN A C 1
ATOM 819 O O . GLN A 1 106 ? 17.221 9.189 -14.518 1.00 78.81 106 GLN A O 1
ATOM 824 N N . SER A 1 107 ? 15.705 7.535 -14.490 1.00 76.38 107 SER A N 1
ATOM 825 C CA . SER A 1 107 ? 16.688 6.439 -14.480 1.00 76.38 107 SER A CA 1
ATOM 826 C C . SER A 1 107 ? 16.709 5.576 -15.743 1.00 76.38 107 SER A C 1
ATOM 828 O O . SER A 1 107 ? 17.603 4.746 -15.900 1.00 76.38 107 SER A O 1
ATOM 830 N N . THR A 1 108 ? 15.760 5.772 -16.659 1.00 72.88 108 THR A N 1
ATOM 831 C CA . THR A 1 108 ? 15.664 5.038 -17.928 1.00 72.88 108 THR A CA 1
ATOM 832 C C . THR A 1 108 ? 15.742 5.994 -19.126 1.00 72.88 108 THR A C 1
ATOM 834 O O . THR A 1 108 ? 15.530 7.197 -18.994 1.00 72.88 108 THR A O 1
ATOM 837 N N . ILE A 1 109 ? 16.096 5.491 -20.317 1.00 67.00 109 ILE A N 1
ATOM 838 C CA . ILE A 1 109 ? 16.139 6.315 -21.541 1.00 67.00 109 ILE A CA 1
ATOM 839 C C . ILE A 1 109 ? 14.725 6.817 -21.877 1.00 67.00 109 ILE A C 1
ATOM 841 O O . ILE A 1 109 ? 13.754 6.094 -21.691 1.00 67.00 109 ILE A O 1
ATOM 845 N N . ARG A 1 110 ? 14.633 8.004 -22.494 1.00 52.50 110 ARG A N 1
ATOM 846 C CA . ARG A 1 110 ? 13.418 8.702 -22.983 1.00 52.50 110 ARG A CA 1
ATOM 847 C C . ARG A 1 110 ? 12.420 7.857 -23.815 1.00 52.50 110 ARG A C 1
ATOM 849 O O . ARG A 1 110 ? 11.355 8.361 -24.140 1.00 52.50 110 ARG A O 1
ATOM 856 N N . ARG A 1 111 ? 12.762 6.615 -24.194 1.00 52.19 111 ARG A N 1
ATOM 857 C CA . ARG A 1 111 ? 11.942 5.652 -24.961 1.00 52.19 111 ARG A CA 1
ATOM 858 C C . ARG A 1 111 ? 11.518 4.418 -24.154 1.00 52.19 111 ARG A C 1
ATOM 860 O O . ARG A 1 111 ? 11.103 3.423 -24.731 1.00 52.19 111 ARG A O 1
ATOM 867 N N . SER A 1 112 ? 11.569 4.459 -22.829 1.00 63.41 112 SER A N 1
ATOM 868 C CA . SER A 1 112 ? 10.929 3.456 -21.969 1.00 63.41 112 SER A CA 1
ATOM 869 C C . SER A 1 112 ? 9.395 3.591 -21.958 1.00 63.41 112 SER A C 1
ATOM 871 O O . SER A 1 112 ? 8.781 3.306 -20.939 1.00 63.41 112 SER A O 1
ATOM 873 N N . GLY A 1 113 ? 8.778 4.031 -23.065 1.00 68.00 113 GLY A N 1
ATOM 874 C CA . GLY A 1 113 ? 7.398 4.529 -23.149 1.00 68.00 113 GLY A CA 1
ATOM 875 C C . GLY A 1 113 ? 6.381 3.649 -22.429 1.00 68.00 113 GLY A C 1
ATOM 876 O O . GLY A 1 113 ? 5.638 4.149 -21.586 1.00 68.00 113 GLY A O 1
ATOM 877 N N . ASP A 1 114 ? 6.437 2.333 -22.639 1.00 83.12 114 ASP A N 1
ATOM 878 C CA . ASP A 1 114 ? 5.492 1.427 -21.985 1.00 83.12 114 ASP A CA 1
ATOM 879 C C . ASP A 1 114 ? 5.769 1.231 -20.485 1.00 83.12 114 ASP A C 1
ATOM 881 O O . ASP A 1 114 ? 4.846 0.940 -19.736 1.00 83.12 114 ASP A O 1
ATOM 885 N N . LEU A 1 115 ? 6.998 1.439 -20.002 1.00 85.75 115 LEU A N 1
ATOM 886 C CA . LEU A 1 115 ? 7.285 1.479 -18.561 1.00 85.75 115 LEU A CA 1
ATOM 887 C C . LEU A 1 115 ? 6.821 2.789 -17.925 1.00 85.75 115 LEU A C 1
ATOM 889 O O . LEU A 1 115 ? 6.298 2.767 -16.815 1.00 85.75 115 LEU A O 1
ATOM 893 N N . ALA A 1 116 ? 7.032 3.925 -18.593 1.00 84.75 116 ALA A N 1
ATOM 894 C CA . ALA A 1 116 ? 6.637 5.235 -18.071 1.00 84.75 116 ALA A CA 1
ATOM 895 C C . ALA A 1 116 ? 5.111 5.432 -18.086 1.00 84.75 116 ALA A C 1
ATOM 897 O O . ALA A 1 116 ? 4.575 6.194 -17.282 1.00 84.75 116 ALA A O 1
ATOM 898 N N . ASN A 1 117 ? 4.398 4.713 -18.955 1.00 90.25 117 ASN A N 1
ATOM 899 C CA . ASN A 1 117 ? 2.944 4.718 -18.999 1.00 90.25 117 ASN A CA 1
ATOM 900 C C . ASN A 1 117 ? 2.347 4.021 -17.763 1.00 90.25 117 ASN A C 1
ATOM 902 O O . ASN A 1 117 ? 2.392 2.799 -17.629 1.00 90.25 117 ASN A O 1
ATOM 906 N N . MET A 1 118 ? 1.718 4.791 -16.873 1.00 91.38 118 MET A N 1
ATOM 907 C CA . MET A 1 118 ? 1.120 4.276 -15.634 1.00 91.38 118 MET A CA 1
ATOM 908 C C . MET A 1 118 ? -0.109 3.373 -15.845 1.00 91.38 118 MET A C 1
ATOM 910 O O . MET A 1 118 ? -0.539 2.721 -14.891 1.00 91.38 118 MET A O 1
ATOM 914 N N . ASN A 1 119 ? -0.646 3.277 -17.069 1.00 90.88 119 ASN A N 1
ATOM 915 C CA . ASN A 1 119 ? -1.686 2.304 -17.436 1.00 90.88 119 ASN A CA 1
ATOM 916 C C . ASN A 1 119 ? -1.127 0.885 -17.622 1.00 90.88 119 ASN A C 1
ATOM 918 O O . ASN A 1 119 ? -1.857 -0.099 -17.498 1.00 90.88 119 ASN A O 1
ATOM 922 N N . ASN A 1 120 ? 0.184 0.773 -17.842 1.00 92.12 120 ASN A N 1
ATOM 923 C CA . ASN A 1 120 ? 0.904 -0.498 -17.873 1.00 92.12 120 ASN A CA 1
ATOM 924 C C . ASN A 1 120 ? 1.323 -0.962 -16.473 1.00 92.12 120 ASN A C 1
ATOM 926 O O . ASN A 1 120 ? 2.117 -1.890 -16.334 1.00 92.12 120 ASN A O 1
ATOM 930 N N . TRP A 1 121 ? 0.782 -0.326 -15.434 1.00 91.75 121 TRP A N 1
ATOM 931 C CA . TRP A 1 121 ? 0.962 -0.703 -14.043 1.00 91.75 121 TRP A CA 1
ATOM 932 C C . TRP A 1 121 ? -0.390 -0.924 -13.392 1.00 91.75 121 TRP A C 1
ATOM 934 O O . TRP A 1 121 ? -1.278 -0.069 -13.428 1.00 91.75 121 TRP A O 1
ATOM 944 N N . GLU A 1 122 ? -0.527 -2.069 -12.743 1.00 91.50 122 GLU A N 1
ATOM 945 C CA . GLU A 1 122 ? -1.766 -2.467 -12.103 1.00 91.50 122 GLU A CA 1
ATOM 946 C C . GLU A 1 122 ? -1.583 -2.667 -10.609 1.00 91.50 122 GLU A C 1
ATOM 948 O O . GLU A 1 122 ? -0.571 -3.182 -10.123 1.00 91.50 122 GLU A O 1
ATOM 953 N N . TRP A 1 123 ? -2.604 -2.240 -9.881 1.00 92.25 123 TRP A N 1
ATOM 954 C CA . TRP A 1 123 ? -2.705 -2.495 -8.465 1.00 92.25 123 TRP A CA 1
ATOM 955 C C . TRP A 1 123 ? -3.435 -3.808 -8.228 1.00 92.25 123 TRP A C 1
ATOM 957 O O . TRP A 1 123 ? -4.511 -4.041 -8.773 1.00 92.25 123 TRP A O 1
ATOM 967 N N . VAL A 1 124 ? -2.881 -4.628 -7.349 1.00 90.88 124 VAL A N 1
ATOM 968 C CA . VAL A 1 124 ? -3.485 -5.870 -6.884 1.00 90.88 124 VAL A CA 1
ATOM 969 C C . VAL A 1 124 ? -3.592 -5.789 -5.375 1.00 90.88 124 VAL A C 1
ATOM 971 O O . VAL A 1 124 ? -2.597 -5.541 -4.695 1.00 90.88 124 VAL A O 1
ATOM 974 N N . TYR A 1 125 ? -4.787 -6.010 -4.838 1.00 91.38 125 TYR A N 1
ATOM 975 C CA . TYR A 1 125 ? -4.961 -6.168 -3.405 1.00 91.38 125 TYR A CA 1
ATOM 976 C C . TYR A 1 125 ? -4.883 -7.652 -3.053 1.00 91.38 125 TYR A C 1
ATOM 978 O O . TYR A 1 125 ? -5.486 -8.487 -3.724 1.00 91.38 125 TYR A O 1
ATOM 986 N N . VAL A 1 126 ? -4.111 -7.999 -2.029 1.00 89.62 126 VAL A N 1
ATOM 987 C CA . VAL A 1 126 ? -4.023 -9.366 -1.522 1.00 89.62 126 VAL A CA 1
ATOM 988 C C . VAL A 1 126 ? -4.482 -9.373 -0.076 1.00 89.62 126 VAL A C 1
ATOM 990 O O . VAL A 1 126 ? -3.882 -8.724 0.783 1.00 89.62 126 VAL A O 1
ATOM 993 N N .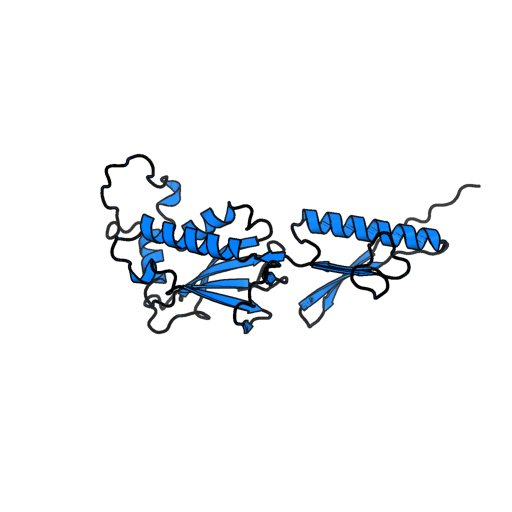 ARG A 1 127 ? -5.553 -10.126 0.168 1.00 86.75 127 ARG A N 1
ATOM 994 C CA . ARG A 1 127 ? -6.158 -10.342 1.481 1.00 86.75 127 ARG A CA 1
ATOM 995 C C . ARG A 1 127 ? -6.274 -11.840 1.709 1.00 86.75 127 ARG A C 1
ATOM 997 O O . ARG A 1 127 ? -6.725 -12.563 0.821 1.00 86.75 127 ARG A O 1
ATOM 1004 N N . ASP A 1 128 ? -5.815 -12.302 2.869 1.00 82.25 128 ASP A N 1
ATOM 1005 C CA . ASP A 1 128 ? -5.824 -13.724 3.247 1.00 82.25 128 ASP A CA 1
ATOM 1006 C C . ASP A 1 128 ? -5.177 -14.635 2.179 1.00 82.25 128 ASP A C 1
ATOM 1008 O O . ASP A 1 128 ? -5.663 -15.716 1.850 1.00 82.25 128 ASP A O 1
ATOM 1012 N N . GLY A 1 129 ? -4.090 -14.153 1.562 1.00 82.00 129 GLY A N 1
ATOM 1013 C CA . GLY A 1 129 ? -3.357 -14.860 0.504 1.00 82.00 129 GLY A CA 1
ATOM 1014 C C . GLY A 1 129 ? -4.060 -14.916 -0.859 1.00 82.00 129 GLY A C 1
ATOM 1015 O O . GLY A 1 129 ? -3.490 -15.449 -1.812 1.00 82.00 129 GLY A O 1
ATOM 1016 N N . ARG A 1 130 ? -5.264 -14.349 -0.996 1.00 84.00 130 ARG A N 1
ATOM 1017 C CA . ARG A 1 130 ? -6.031 -14.331 -2.248 1.00 84.00 130 ARG A CA 1
ATOM 1018 C C . ARG A 1 130 ? -5.990 -12.956 -2.899 1.00 84.00 130 ARG A C 1
ATOM 1020 O O . ARG A 1 130 ? -6.103 -11.930 -2.229 1.00 84.00 130 ARG A O 1
ATOM 1027 N N . ARG A 1 131 ? -5.850 -12.940 -4.228 1.00 86.62 131 ARG A N 1
ATOM 1028 C CA . ARG A 1 131 ? -5.954 -11.710 -5.020 1.00 86.62 131 ARG A CA 1
ATOM 1029 C C . ARG A 1 131 ? -7.398 -11.249 -5.052 1.00 86.62 131 ARG A C 1
ATOM 1031 O O . ARG A 1 131 ? -8.298 -12.039 -5.318 1.00 86.62 131 ARG A O 1
ATOM 1038 N N . GLN A 1 132 ? -7.584 -9.966 -4.818 1.00 83.06 132 GLN A N 1
ATOM 1039 C CA . GLN A 1 132 ? -8.858 -9.285 -4.908 1.00 83.06 132 GLN A CA 1
ATOM 1040 C C . GLN A 1 132 ? -8.654 -8.015 -5.743 1.00 83.06 132 GLN A C 1
ATOM 1042 O O . GLN A 1 132 ? -7.567 -7.420 -5.708 1.00 83.06 132 GLN A O 1
ATOM 1047 N N . PRO A 1 133 ? -9.666 -7.593 -6.517 1.00 75.12 133 PRO A N 1
ATOM 1048 C CA . PRO A 1 133 ? -9.644 -6.262 -7.103 1.00 75.12 133 PRO A CA 1
ATOM 1049 C C . PRO A 1 133 ? -9.483 -5.230 -5.982 1.00 75.12 133 PRO A C 1
ATOM 1051 O O . PRO A 1 133 ? -9.952 -5.445 -4.859 1.00 75.12 133 PRO A O 1
ATOM 1054 N N . LEU A 1 134 ? -8.805 -4.114 -6.270 1.00 80.94 134 LEU A N 1
ATOM 1055 C CA . LEU A 1 134 ? -8.804 -2.994 -5.333 1.00 80.94 134 LEU A CA 1
ATOM 1056 C C . LEU A 1 134 ? -10.267 -2.622 -5.035 1.00 80.94 134 LEU A C 1
ATOM 1058 O O . LEU A 1 134 ? -11.021 -2.378 -5.981 1.00 80.94 134 LEU A O 1
ATOM 1062 N N . PRO A 1 135 ? -10.676 -2.561 -3.758 1.00 73.06 135 PRO A N 1
ATOM 1063 C CA . PRO A 1 135 ? -11.990 -2.056 -3.395 1.00 73.06 135 PRO A CA 1
ATOM 1064 C C . PRO A 1 135 ? -12.198 -0.656 -3.972 1.00 73.06 135 PRO A C 1
ATOM 1066 O O . PRO A 1 135 ? -11.247 0.129 -4.049 1.00 73.06 135 PRO A O 1
ATOM 1069 N N . ILE A 1 136 ? -13.441 -0.334 -4.338 1.00 63.00 136 ILE A N 1
ATOM 1070 C CA . ILE A 1 136 ? -13.810 1.008 -4.800 1.00 63.00 136 ILE A CA 1
ATOM 1071 C C . ILE A 1 136 ? -13.364 2.016 -3.737 1.00 63.00 136 ILE A C 1
ATOM 1073 O O . ILE A 1 136 ? -13.764 1.935 -2.573 1.00 63.00 136 ILE A O 1
ATOM 1077 N N . MET A 1 137 ? -12.479 2.933 -4.127 1.00 62.50 137 MET A N 1
ATOM 1078 C CA . MET A 1 137 ? -11.863 3.866 -3.193 1.00 62.50 137 MET A CA 1
ATOM 1079 C C . MET A 1 137 ? -12.845 4.992 -2.860 1.00 62.50 137 MET A C 1
ATOM 1081 O O . MET A 1 137 ? -12.916 5.992 -3.566 1.00 62.50 137 MET A O 1
ATOM 1085 N N . GLY A 1 138 ? -13.597 4.833 -1.772 1.00 56.12 138 GLY A N 1
ATOM 1086 C CA . GLY A 1 138 ? -14.278 5.950 -1.118 1.00 56.12 138 GLY A CA 1
ATOM 1087 C C . GLY A 1 138 ? -13.291 6.881 -0.399 1.00 56.12 138 GLY A C 1
ATOM 1088 O O . GLY A 1 138 ? -12.091 6.602 -0.301 1.00 56.12 138 GLY A O 1
ATOM 1089 N N . THR A 1 139 ? -13.796 7.972 0.180 1.00 54.56 139 THR A N 1
ATOM 1090 C CA . THR A 1 139 ? -13.006 8.925 0.990 1.00 54.56 139 THR A CA 1
ATOM 1091 C C . THR A 1 139 ? -12.292 8.270 2.181 1.00 54.56 139 THR A C 1
ATOM 1093 O O . THR A 1 139 ? -11.255 8.761 2.627 1.00 54.56 139 THR A O 1
ATOM 1096 N N . SER A 1 140 ? -12.799 7.131 2.661 1.00 62.84 140 SER A N 1
ATOM 1097 C CA . SER A 1 140 ? -12.264 6.349 3.781 1.00 62.84 140 SER A CA 1
ATOM 1098 C C . SER A 1 140 ? -10.981 5.560 3.470 1.00 62.84 140 SER A C 1
ATOM 1100 O O . SER A 1 140 ? -10.277 5.168 4.399 1.00 62.84 140 SER A O 1
ATOM 1102 N N . GLY A 1 141 ? -10.629 5.351 2.194 1.00 77.88 141 GLY A N 1
ATOM 1103 C CA . GLY A 1 141 ? -9.478 4.528 1.797 1.00 77.88 141 GLY A CA 1
ATOM 1104 C C . GLY A 1 141 ? -9.713 3.015 1.923 1.00 77.88 141 GLY A C 1
ATOM 1105 O O . GLY A 1 141 ? -10.821 2.559 2.194 1.00 77.88 141 GLY A O 1
ATOM 1106 N N . ILE A 1 142 ? -8.660 2.226 1.688 1.00 82.81 142 ILE A N 1
ATOM 1107 C CA . ILE A 1 142 ? -8.681 0.758 1.750 1.00 82.81 142 ILE A CA 1
ATOM 1108 C C . ILE A 1 142 ? -8.179 0.305 3.115 1.00 82.81 142 ILE A C 1
ATOM 1110 O O . ILE A 1 142 ? -6.982 0.407 3.389 1.00 82.81 142 ILE A O 1
ATOM 1114 N N . THR A 1 143 ? -9.067 -0.237 3.949 1.00 80.19 143 THR A N 1
ATOM 1115 C CA . THR A 1 143 ? -8.671 -0.859 5.217 1.00 80.19 143 THR A CA 1
ATOM 1116 C C . THR A 1 143 ? -7.808 -2.092 4.961 1.00 80.19 143 THR A C 1
ATOM 1118 O O . THR A 1 143 ? -8.228 -3.035 4.283 1.00 80.19 143 THR A O 1
ATOM 1121 N N . MET A 1 144 ? -6.620 -2.104 5.561 1.00 79.94 144 MET A N 1
ATOM 1122 C CA . MET A 1 144 ? -5.691 -3.225 5.540 1.00 79.94 144 MET A CA 1
ATOM 1123 C C . MET A 1 144 ? -5.552 -3.836 6.933 1.00 79.94 144 MET A C 1
ATOM 1125 O O . MET A 1 144 ? -5.276 -3.134 7.909 1.00 79.94 144 MET A O 1
ATOM 1129 N N . ARG A 1 145 ? -5.716 -5.157 7.014 1.00 77.62 145 ARG A N 1
ATOM 1130 C CA . ARG A 1 145 ? -5.470 -5.953 8.220 1.00 77.62 145 ARG A CA 1
ATOM 1131 C C . ARG A 1 145 ? -4.006 -6.395 8.292 1.00 77.62 145 ARG A C 1
ATOM 1133 O O . ARG A 1 145 ? -3.314 -6.404 7.272 1.00 77.62 145 ARG A O 1
ATOM 1140 N N . PRO A 1 146 ? -3.510 -6.811 9.471 1.00 74.38 146 PRO A N 1
ATOM 1141 C CA . PRO A 1 146 ? -2.218 -7.481 9.557 1.00 74.38 146 PRO A CA 1
ATOM 1142 C C . PRO A 1 146 ? -2.167 -8.691 8.610 1.00 74.38 146 PRO A C 1
ATOM 1144 O O . PRO A 1 146 ? -3.022 -9.565 8.683 1.00 74.38 146 PRO A O 1
ATOM 1147 N N . GLY A 1 147 ? -1.169 -8.732 7.724 1.00 78.50 147 GLY A N 1
ATOM 1148 C CA . GLY A 1 147 ? -1.027 -9.779 6.702 1.00 78.50 147 GLY A CA 1
ATOM 1149 C C . GLY A 1 147 ? -1.550 -9.389 5.317 1.00 78.50 147 GLY A C 1
ATOM 1150 O O . GLY A 1 147 ? -1.096 -9.967 4.332 1.00 78.50 147 GLY A O 1
ATOM 1151 N N . ASP A 1 148 ? -2.401 -8.365 5.222 1.00 86.25 148 ASP A N 1
ATOM 1152 C CA . ASP A 1 148 ? -2.827 -7.811 3.939 1.00 86.25 148 ASP A CA 1
ATOM 1153 C C . ASP A 1 148 ? -1.697 -7.015 3.283 1.00 86.25 148 ASP A C 1
ATOM 1155 O O . ASP A 1 148 ? -0.870 -6.379 3.952 1.00 86.25 148 ASP A O 1
ATOM 1159 N N . PHE A 1 149 ? -1.695 -6.986 1.953 1.00 90.31 149 PHE A N 1
ATOM 1160 C CA . PHE A 1 149 ? -0.778 -6.148 1.193 1.00 90.31 149 PHE A CA 1
ATOM 1161 C C . PHE A 1 149 ? -1.380 -5.671 -0.126 1.00 90.31 149 PHE A C 1
ATOM 1163 O O . PHE A 1 149 ? -2.196 -6.346 -0.749 1.00 90.31 149 PHE A O 1
ATOM 1170 N N . ILE A 1 150 ? -0.967 -4.482 -0.555 1.00 92.81 150 ILE A N 1
ATOM 1171 C CA . ILE A 1 150 ? -1.287 -3.935 -1.875 1.00 92.81 150 ILE A CA 1
ATOM 1172 C C . ILE A 1 150 ? -0.013 -3.993 -2.713 1.00 92.81 150 ILE A C 1
ATOM 1174 O O . ILE A 1 150 ? 1.048 -3.563 -2.264 1.00 92.81 150 ILE A O 1
ATOM 1178 N N . VAL A 1 151 ? -0.115 -4.514 -3.930 1.00 92.50 151 VAL A N 1
ATOM 1179 C CA . VAL A 1 151 ? 0.995 -4.663 -4.873 1.00 92.50 151 VAL A CA 1
ATOM 1180 C C . VAL A 1 151 ? 0.761 -3.755 -6.070 1.00 92.50 151 VAL A C 1
ATOM 1182 O O . VAL A 1 151 ? -0.309 -3.809 -6.661 1.00 92.50 151 VAL A O 1
ATOM 1185 N N . LEU A 1 152 ? 1.756 -2.966 -6.462 1.00 93.56 152 LEU A N 1
ATOM 1186 C CA . LEU A 1 152 ? 1.830 -2.367 -7.793 1.00 93.56 152 LEU A CA 1
ATOM 1187 C C . LEU A 1 152 ? 2.774 -3.221 -8.630 1.00 93.56 152 LEU A C 1
ATOM 1189 O O . LEU A 1 152 ? 3.971 -3.310 -8.327 1.00 93.56 152 LEU A O 1
ATOM 1193 N N . ARG A 1 153 ? 2.233 -3.860 -9.663 1.00 91.88 153 ARG A N 1
ATOM 1194 C CA . ARG A 1 153 ? 3.005 -4.698 -10.581 1.00 91.88 153 ARG A CA 1
ATOM 1195 C C . ARG A 1 153 ? 2.930 -4.163 -12.010 1.00 91.88 153 ARG A C 1
ATOM 1197 O O . ARG A 1 153 ? 1.932 -3.531 -12.364 1.00 91.88 153 ARG A O 1
ATOM 1204 N N . PRO A 1 154 ? 3.969 -4.389 -12.825 1.00 92.38 154 PRO A N 1
ATOM 1205 C CA . PRO A 1 154 ? 3.905 -4.049 -14.233 1.00 92.38 154 PRO A CA 1
ATOM 1206 C C . PRO A 1 154 ? 2.953 -4.999 -14.975 1.00 92.38 154 PRO A C 1
ATOM 1208 O O . PRO A 1 154 ? 2.624 -6.082 -14.492 1.00 92.38 154 PRO A O 1
ATOM 1211 N N . ARG A 1 155 ? 2.531 -4.591 -16.170 1.00 90.94 155 ARG A N 1
ATOM 1212 C CA . ARG A 1 155 ? 1.880 -5.424 -17.196 1.00 90.94 155 ARG A CA 1
ATOM 1213 C C . ARG A 1 155 ? 2.802 -5.683 -18.391 1.00 90.94 155 ARG A C 1
ATOM 1215 O O . ARG A 1 155 ? 2.418 -6.371 -19.326 1.00 90.94 155 ARG A O 1
ATOM 1222 N N . VAL A 1 156 ? 4.015 -5.129 -18.353 1.00 88.81 156 VAL A N 1
ATOM 1223 C CA . VAL A 1 156 ? 5.023 -5.243 -19.410 1.00 88.81 156 VAL A CA 1
ATOM 1224 C C . VAL A 1 156 ? 6.135 -6.224 -19.008 1.00 88.81 156 VAL A C 1
ATOM 1226 O O . VAL A 1 156 ? 6.691 -6.092 -17.915 1.00 88.81 156 VAL A O 1
ATOM 1229 N N . PRO A 1 157 ? 6.519 -7.171 -19.884 1.00 86.50 157 PRO A N 1
ATOM 1230 C CA . PRO A 1 157 ? 7.360 -8.326 -19.535 1.00 86.50 157 PRO A CA 1
ATOM 1231 C C . PRO A 1 157 ? 8.862 -8.028 -19.349 1.00 86.50 157 PRO A C 1
ATOM 1233 O O . PRO A 1 157 ? 9.692 -8.928 -19.245 1.00 86.50 157 PRO A O 1
ATOM 1236 N N . TYR A 1 158 ? 9.275 -6.765 -19.336 1.00 85.94 158 TYR A N 1
ATOM 1237 C CA . TYR A 1 158 ? 10.695 -6.398 -19.276 1.00 85.94 158 TYR A CA 1
ATOM 1238 C C . TYR A 1 158 ? 11.032 -5.437 -18.130 1.00 85.94 158 TYR A C 1
ATOM 1240 O O . TYR A 1 158 ? 12.199 -5.065 -17.952 1.00 85.94 158 TYR A O 1
ATOM 1248 N N . ALA A 1 159 ? 10.041 -5.054 -17.318 1.00 87.38 159 ALA A N 1
ATOM 1249 C CA . ALA A 1 159 ? 10.211 -4.091 -16.234 1.00 87.38 159 ALA A CA 1
ATOM 1250 C C . ALA A 1 159 ? 11.271 -4.524 -15.217 1.00 87.38 159 ALA A C 1
ATOM 1252 O O . ALA A 1 159 ? 12.099 -3.711 -14.798 1.00 87.38 159 ALA A O 1
ATOM 1253 N N . SER A 1 160 ? 11.293 -5.807 -14.853 1.00 88.00 160 SER A N 1
ATOM 1254 C CA . SER A 1 160 ? 12.191 -6.316 -13.814 1.00 88.00 160 SER A CA 1
ATOM 1255 C C . SER A 1 160 ? 13.645 -6.296 -14.271 1.00 88.00 160 SER A C 1
ATOM 1257 O O . SER A 1 160 ? 14.524 -5.894 -13.509 1.00 88.00 160 SER A O 1
ATOM 1259 N N . ILE A 1 161 ? 13.908 -6.661 -15.531 1.00 85.00 161 ILE A N 1
ATOM 1260 C CA . ILE A 1 161 ? 15.258 -6.584 -16.103 1.00 85.00 161 ILE A CA 1
ATOM 1261 C C . ILE A 1 161 ? 15.730 -5.143 -16.200 1.00 85.00 161 ILE A C 1
ATOM 1263 O O . ILE A 1 161 ? 16.869 -4.858 -15.831 1.00 85.00 161 ILE A O 1
ATOM 1267 N N . VAL A 1 162 ? 14.885 -4.227 -16.679 1.00 84.94 162 VAL A N 1
ATOM 1268 C CA . VAL A 1 162 ? 15.270 -2.812 -16.765 1.00 84.94 162 VAL A CA 1
ATOM 1269 C C . VAL A 1 162 ? 15.575 -2.268 -15.372 1.00 84.94 162 VAL A C 1
ATOM 1271 O O . VAL A 1 162 ? 16.606 -1.624 -15.193 1.00 84.94 162 VAL A O 1
ATOM 1274 N N . ASN A 1 163 ? 14.764 -2.604 -14.365 1.00 87.69 163 ASN A N 1
ATOM 1275 C CA . ASN A 1 163 ? 15.019 -2.214 -12.980 1.00 87.69 163 ASN A CA 1
ATOM 1276 C C . ASN A 1 163 ? 16.382 -2.718 -12.474 1.00 87.69 163 ASN A C 1
ATOM 1278 O O . ASN A 1 163 ? 17.118 -1.958 -11.847 1.00 87.69 163 ASN A O 1
ATOM 1282 N N . LEU A 1 164 ? 16.741 -3.972 -12.768 1.00 84.62 164 LEU A N 1
ATOM 1283 C CA . LEU A 1 164 ? 18.035 -4.547 -12.387 1.00 84.62 164 LEU A CA 1
ATOM 1284 C C . LEU A 1 164 ? 19.210 -3.919 -13.146 1.00 84.62 164 LEU A C 1
ATOM 1286 O O . LEU A 1 164 ? 20.242 -3.643 -12.543 1.00 84.62 164 LEU A O 1
ATOM 1290 N N . ARG A 1 165 ? 19.064 -3.636 -14.446 1.00 80.56 165 ARG A N 1
ATOM 1291 C CA . ARG A 1 165 ? 20.097 -2.935 -15.232 1.00 80.56 165 ARG A CA 1
ATOM 1292 C C . ARG A 1 165 ? 20.374 -1.538 -14.680 1.00 80.56 165 ARG A C 1
ATOM 1294 O O . ARG A 1 165 ? 21.535 -1.150 -14.567 1.00 80.56 165 ARG A O 1
ATOM 1301 N N . VAL A 1 166 ? 19.319 -0.815 -14.293 1.00 78.69 166 VAL A N 1
ATOM 1302 C CA . VAL A 1 166 ? 19.432 0.479 -13.603 1.00 78.69 166 VAL A CA 1
ATOM 1303 C C . VAL A 1 166 ? 20.151 0.313 -12.261 1.00 78.69 166 VAL A C 1
ATOM 1305 O O . VAL A 1 166 ? 21.090 1.053 -11.979 1.00 78.69 166 VAL A O 1
ATOM 1308 N N . ALA A 1 167 ? 19.775 -0.689 -11.459 1.00 81.81 167 ALA A N 1
ATOM 1309 C CA . ALA A 1 167 ? 20.413 -0.963 -10.168 1.00 81.81 167 ALA A CA 1
ATOM 1310 C C . ALA A 1 167 ? 21.908 -1.317 -10.294 1.00 81.81 167 ALA A C 1
ATOM 1312 O O . ALA A 1 167 ? 22.716 -0.913 -9.462 1.00 81.81 167 ALA A O 1
ATOM 1313 N N . ASN A 1 168 ? 22.295 -2.021 -11.358 1.00 78.19 168 ASN A N 1
ATOM 1314 C CA . ASN A 1 168 ? 23.673 -2.453 -11.599 1.00 78.19 168 ASN A CA 1
ATOM 1315 C C . ASN A 1 168 ? 24.566 -1.356 -12.206 1.00 78.19 168 ASN A C 1
ATOM 1317 O O . ASN A 1 168 ? 25.732 -1.611 -12.506 1.00 78.19 168 ASN A O 1
ATOM 1321 N N . GLY A 1 169 ? 24.048 -0.139 -12.406 1.00 64.25 169 GLY A N 1
ATOM 1322 C CA . GLY A 1 169 ? 24.829 0.986 -12.925 1.00 64.25 169 GLY A CA 1
ATOM 1323 C C . GLY A 1 169 ? 25.303 0.796 -14.369 1.00 64.25 169 GLY A C 1
ATOM 1324 O O . GLY A 1 169 ? 26.307 1.388 -14.770 1.00 64.25 169 GLY A O 1
ATOM 1325 N N . SER A 1 170 ? 24.615 -0.036 -15.162 1.00 57.47 170 SER A N 1
ATOM 1326 C CA . SER A 1 170 ? 24.975 -0.270 -16.560 1.00 57.47 170 SER A CA 1
ATOM 1327 C C . SER A 1 170 ? 24.895 1.046 -17.355 1.00 57.47 170 SER A C 1
ATOM 1329 O O . SER A 1 170 ? 23.812 1.580 -17.594 1.00 57.47 170 SER A O 1
ATOM 1331 N N . ARG A 1 171 ? 26.054 1.555 -17.805 1.00 48.44 171 ARG A N 1
ATOM 1332 C CA . ARG A 1 171 ? 26.218 2.794 -18.604 1.00 48.44 171 ARG A CA 1
ATOM 1333 C C . ARG A 1 171 ? 25.418 2.818 -19.922 1.00 48.44 171 ARG A C 1
ATOM 1335 O O . ARG A 1 171 ? 25.272 3.866 -20.537 1.00 48.44 171 ARG A O 1
ATOM 1342 N N . ALA A 1 172 ? 24.831 1.703 -20.353 1.00 42.47 172 ALA A N 1
ATOM 1343 C CA . ALA A 1 172 ? 23.951 1.669 -21.524 1.00 42.47 172 ALA A CA 1
ATOM 1344 C C . ALA A 1 172 ? 22.624 2.442 -21.333 1.00 42.47 172 ALA A C 1
ATOM 1346 O O . ALA A 1 172 ? 21.906 2.660 -22.301 1.00 42.47 172 ALA A O 1
ATOM 1347 N N . LEU A 1 173 ? 22.300 2.879 -20.108 1.00 45.03 173 LEU A N 1
ATOM 1348 C CA . LEU A 1 173 ? 21.140 3.728 -19.794 1.00 45.03 173 LEU A CA 1
ATOM 1349 C C . LEU A 1 173 ? 21.551 5.077 -19.163 1.00 45.03 173 LEU A C 1
ATOM 1351 O O . LEU A 1 173 ? 20.695 5.800 -18.652 1.00 45.03 173 LEU A O 1
ATOM 1355 N N . THR A 1 174 ? 22.844 5.447 -19.172 1.00 39.94 174 THR A N 1
ATOM 1356 C CA . THR A 1 174 ? 23.275 6.730 -18.593 1.00 39.94 174 THR A CA 1
ATOM 1357 C C . THR A 1 174 ? 22.821 7.916 -19.438 1.00 39.94 174 THR A C 1
ATOM 1359 O O . THR A 1 174 ? 23.376 8.185 -20.495 1.00 39.94 174 THR A O 1
ATOM 1362 N N . LEU A 1 175 ? 21.840 8.634 -18.883 1.00 40.94 175 LEU A N 1
ATOM 1363 C CA . LEU A 1 175 ? 21.685 10.089 -18.857 1.00 40.94 175 LEU A CA 1
ATOM 1364 C C . LEU A 1 175 ? 21.934 10.813 -20.188 1.00 40.94 175 LEU A C 1
ATOM 1366 O O . LEU A 1 175 ? 23.071 11.027 -20.612 1.00 40.94 175 LEU A O 1
ATOM 1370 N N . ARG A 1 176 ? 20.861 11.399 -20.738 1.00 36.28 176 ARG A N 1
ATOM 1371 C CA . ARG A 1 176 ? 21.000 12.642 -21.506 1.00 36.28 176 ARG A CA 1
ATOM 1372 C C . ARG A 1 176 ? 21.892 13.556 -20.655 1.00 36.28 176 ARG A C 1
ATOM 1374 O O . ARG A 1 176 ? 21.574 13.794 -19.491 1.00 36.28 176 ARG A O 1
ATOM 1381 N N . LYS A 1 177 ? 23.013 14.042 -21.199 1.00 40.00 177 LYS A N 1
ATOM 1382 C CA . LYS A 1 177 ? 23.735 15.200 -20.652 1.00 40.00 177 LYS A CA 1
ATOM 1383 C C . LYS A 1 177 ? 22.783 16.406 -20.719 1.00 40.00 177 LYS A C 1
ATOM 1385 O O . LYS A 1 177 ? 22.967 17.303 -21.532 1.00 40.00 177 LYS A O 1
ATOM 1390 N N . THR A 1 178 ? 21.714 16.435 -19.928 1.00 40.91 178 THR A N 1
ATOM 1391 C CA . THR A 1 178 ? 21.015 17.680 -19.648 1.00 40.91 178 THR A CA 1
ATOM 1392 C C . THR A 1 178 ? 21.984 18.500 -18.813 1.00 40.91 178 THR A C 1
ATOM 1394 O O . THR A 1 178 ? 22.449 18.080 -17.755 1.00 40.91 178 THR A O 1
ATOM 1397 N N . ARG A 1 179 ? 22.343 19.671 -19.337 1.00 40.66 179 ARG A N 1
ATOM 1398 C CA . ARG A 1 179 ? 23.209 20.696 -18.736 1.00 40.66 179 ARG A CA 1
ATOM 1399 C C . ARG A 1 179 ? 22.735 21.206 -17.358 1.00 40.66 179 ARG A C 1
ATOM 1401 O O . ARG A 1 179 ? 23.289 22.175 -16.859 1.00 40.66 179 ARG A O 1
ATOM 1408 N N . GLN A 1 180 ? 21.753 20.579 -16.712 1.00 42.03 180 GLN A N 1
ATOM 1409 C CA . GLN A 1 180 ? 21.271 20.966 -15.391 1.00 42.03 180 GLN A CA 1
ATOM 1410 C C . GLN A 1 180 ? 21.987 20.156 -14.310 1.00 42.03 180 GLN A C 1
ATOM 1412 O O . GLN A 1 180 ? 21.676 19.009 -14.004 1.00 42.03 180 GLN A O 1
ATOM 1417 N N . ARG A 1 181 ? 23.000 20.799 -13.734 1.00 44.38 181 ARG A N 1
ATOM 1418 C CA . ARG A 1 181 ? 23.872 20.305 -12.661 1.00 44.38 181 ARG A CA 1
ATOM 1419 C C . ARG A 1 181 ? 23.141 20.116 -11.314 1.00 44.38 181 ARG A C 1
ATOM 1421 O O . ARG A 1 181 ? 23.760 19.619 -10.381 1.00 44.38 181 ARG A O 1
ATOM 1428 N N . ALA A 1 182 ? 21.860 20.482 -11.217 1.00 42.88 182 ALA A N 1
ATOM 1429 C CA . ALA A 1 182 ? 21.142 20.649 -9.951 1.00 42.88 182 ALA A CA 1
ATOM 1430 C C . ALA A 1 182 ? 20.491 19.373 -9.379 1.00 42.88 182 ALA A C 1
ATOM 1432 O O . ALA A 1 182 ? 20.301 19.293 -8.173 1.00 42.88 182 ALA A O 1
ATOM 1433 N N . GLU A 1 183 ? 20.214 18.343 -10.187 1.00 45.97 183 GLU A N 1
ATOM 1434 C CA . GLU A 1 183 ? 19.486 17.148 -9.713 1.00 45.97 183 GLU A CA 1
ATOM 1435 C C . GLU A 1 183 ? 20.196 15.835 -10.050 1.00 45.97 183 GLU A C 1
ATOM 1437 O O . GLU A 1 183 ? 19.573 14.811 -10.338 1.00 45.97 183 GLU A O 1
ATOM 1442 N N . ARG A 1 184 ? 21.533 15.822 -10.028 1.00 47.34 184 ARG A N 1
ATOM 1443 C CA . ARG A 1 184 ? 22.233 14.536 -10.100 1.00 47.34 184 ARG A CA 1
ATOM 1444 C C . ARG A 1 184 ? 21.858 13.721 -8.860 1.00 47.34 184 ARG A C 1
ATOM 1446 O O . ARG A 1 184 ? 22.099 14.198 -7.749 1.00 47.34 184 ARG A O 1
ATOM 1453 N N . PRO A 1 185 ? 21.313 12.499 -9.006 1.00 45.31 185 PRO A N 1
ATOM 1454 C CA . PRO A 1 185 ? 21.102 11.635 -7.859 1.00 45.31 185 PRO A CA 1
ATOM 1455 C C . PRO A 1 185 ? 22.445 11.458 -7.143 1.00 45.31 185 PRO A C 1
ATOM 1457 O O . PRO A 1 185 ? 23.460 11.124 -7.763 1.00 45.31 185 PRO A O 1
ATOM 1460 N N . THR A 1 186 ? 22.455 11.747 -5.839 1.00 50.66 186 THR A N 1
ATOM 1461 C CA . THR A 1 186 ? 23.627 11.594 -4.969 1.00 50.66 186 THR A CA 1
ATOM 1462 C C . THR A 1 186 ? 24.256 10.210 -5.158 1.00 50.66 186 THR A C 1
ATOM 1464 O O . THR A 1 186 ? 23.544 9.244 -5.436 1.00 50.66 186 THR A O 1
ATOM 1467 N N . LYS A 1 187 ? 25.586 10.082 -4.994 1.00 48.25 187 LYS A N 1
ATOM 1468 C CA . LYS A 1 187 ? 26.329 8.808 -5.159 1.00 48.25 187 LYS A CA 1
ATOM 1469 C C . LYS A 1 187 ? 25.665 7.618 -4.434 1.00 48.25 187 LYS A C 1
ATOM 1471 O O . LYS A 1 187 ? 25.699 6.501 -4.937 1.00 48.25 187 LYS A O 1
ATOM 1476 N N . ALA A 1 188 ? 24.968 7.873 -3.323 1.00 49.44 188 ALA A N 1
ATOM 1477 C CA . ALA A 1 188 ? 24.195 6.894 -2.552 1.00 49.44 188 ALA A CA 1
ATOM 1478 C C . ALA A 1 188 ? 22.977 6.271 -3.280 1.00 49.44 188 ALA A C 1
ATOM 1480 O O . ALA A 1 188 ? 22.456 5.259 -2.822 1.00 49.44 188 ALA A O 1
ATOM 1481 N N . ASN A 1 189 ? 22.502 6.853 -4.387 1.00 51.47 189 ASN A N 1
ATOM 1482 C CA . ASN A 1 189 ? 21.342 6.373 -5.153 1.00 51.47 189 ASN A CA 1
ATOM 1483 C C . ASN A 1 189 ? 21.720 5.748 -6.506 1.00 51.47 189 ASN A C 1
ATOM 1485 O O . ASN A 1 189 ? 20.848 5.230 -7.195 1.00 51.47 189 ASN A O 1
ATOM 1489 N N . GLN A 1 190 ? 23.002 5.756 -6.885 1.00 54.53 190 GLN A N 1
ATOM 1490 C CA . GLN A 1 190 ? 23.473 5.312 -8.208 1.00 54.53 190 GLN A CA 1
ATOM 1491 C C . GLN A 1 190 ? 23.401 3.788 -8.426 1.00 54.53 190 GLN A C 1
ATOM 1493 O O . GLN A 1 190 ? 23.719 3.316 -9.513 1.00 54.53 190 GLN A O 1
ATOM 1498 N N . ARG A 1 191 ? 22.980 3.024 -7.407 1.00 61.88 191 ARG A N 1
ATOM 1499 C CA . ARG A 1 191 ? 22.810 1.560 -7.448 1.00 61.88 191 ARG A CA 1
ATOM 1500 C C . ARG A 1 191 ? 21.408 1.089 -7.052 1.00 61.88 191 ARG A C 1
ATOM 1502 O O . ARG A 1 191 ? 21.198 -0.074 -6.724 1.00 61.88 191 ARG A O 1
ATOM 1509 N N . LEU A 1 192 ? 20.440 2.003 -7.018 1.00 73.06 192 LEU A N 1
ATOM 1510 C CA . LEU A 1 192 ? 19.052 1.667 -6.721 1.00 73.06 192 LEU A CA 1
ATOM 1511 C C . LEU A 1 192 ? 18.275 1.599 -8.035 1.00 73.06 192 LEU A C 1
ATOM 1513 O O . LEU A 1 192 ? 18.237 2.572 -8.782 1.00 73.06 192 LEU A O 1
ATOM 1517 N N . GLY A 1 193 ? 17.644 0.456 -8.310 1.00 83.94 193 GLY A N 1
ATOM 1518 C CA . GLY A 1 193 ? 16.669 0.350 -9.397 1.00 83.94 193 GLY A CA 1
ATOM 1519 C C . GLY A 1 193 ? 15.499 1.318 -9.182 1.00 83.94 193 GLY A C 1
ATOM 1520 O O . GLY A 1 193 ? 15.227 1.730 -8.047 1.00 83.94 193 GLY A O 1
ATOM 1521 N N . PHE A 1 194 ? 14.781 1.673 -10.249 1.00 88.38 194 PHE A N 1
ATOM 1522 C CA . PHE A 1 194 ? 13.683 2.644 -10.178 1.00 88.38 194 PHE A CA 1
ATOM 1523 C C . PHE A 1 194 ? 12.577 2.250 -9.185 1.00 88.38 194 PHE A C 1
ATOM 1525 O O . PHE A 1 194 ? 12.022 3.124 -8.522 1.00 88.38 194 PHE A O 1
ATOM 1532 N N . LEU A 1 195 ? 12.306 0.951 -8.993 1.00 91.81 195 LEU A N 1
ATOM 1533 C CA . LEU A 1 195 ? 11.348 0.472 -7.989 1.00 91.81 195 LEU A CA 1
ATOM 1534 C C . LEU A 1 195 ? 11.815 0.827 -6.570 1.00 91.81 195 LEU A C 1
ATOM 1536 O O . LEU A 1 195 ? 11.053 1.347 -5.759 1.00 91.81 195 LEU A O 1
ATOM 1540 N N . ALA A 1 196 ? 13.092 0.584 -6.262 1.00 90.38 196 ALA A N 1
ATOM 1541 C CA . ALA A 1 196 ? 13.644 0.856 -4.934 1.00 90.38 196 ALA A CA 1
ATOM 1542 C C . ALA A 1 196 ? 13.691 2.359 -4.655 1.00 90.38 196 ALA A C 1
ATOM 1544 O O . ALA A 1 196 ? 13.437 2.807 -3.534 1.00 90.38 196 ALA A O 1
ATOM 1545 N N . PHE A 1 197 ? 13.965 3.142 -5.694 1.00 88.06 197 PHE A N 1
ATOM 1546 C CA . PHE A 1 197 ? 13.952 4.590 -5.622 1.00 88.06 197 PHE A CA 1
ATOM 1547 C C . PHE A 1 197 ? 12.548 5.147 -5.339 1.00 88.06 197 PHE A C 1
ATOM 1549 O O . PHE A 1 197 ? 12.385 5.942 -4.410 1.00 88.06 197 PHE A O 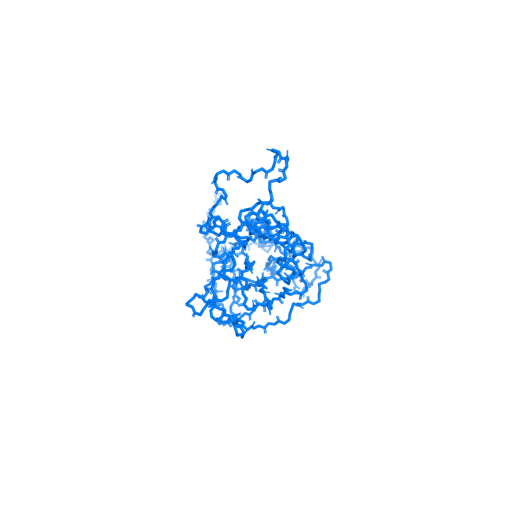1
ATOM 1556 N N . ALA A 1 198 ? 11.533 4.663 -6.060 1.00 92.06 198 ALA A N 1
ATOM 1557 C CA . ALA A 1 198 ? 10.135 5.031 -5.851 1.00 92.06 198 ALA A CA 1
ATOM 1558 C C . ALA A 1 198 ? 9.653 4.675 -4.436 1.00 92.06 198 ALA A C 1
ATOM 1560 O O . ALA A 1 198 ? 9.107 5.527 -3.736 1.00 92.06 198 ALA A O 1
ATOM 1561 N N . ALA A 1 199 ? 9.940 3.454 -3.964 1.00 93.00 199 ALA A N 1
ATOM 1562 C CA . ALA A 1 199 ? 9.604 3.025 -2.604 1.00 93.00 199 ALA A CA 1
ATOM 1563 C C . ALA A 1 199 ? 10.221 3.945 -1.540 1.00 93.00 199 ALA A C 1
ATOM 1565 O O . ALA A 1 199 ? 9.548 4.357 -0.592 1.00 93.00 199 ALA A O 1
ATOM 1566 N N . ARG A 1 200 ? 11.501 4.305 -1.708 1.00 90.00 200 ARG A N 1
ATOM 1567 C CA . AR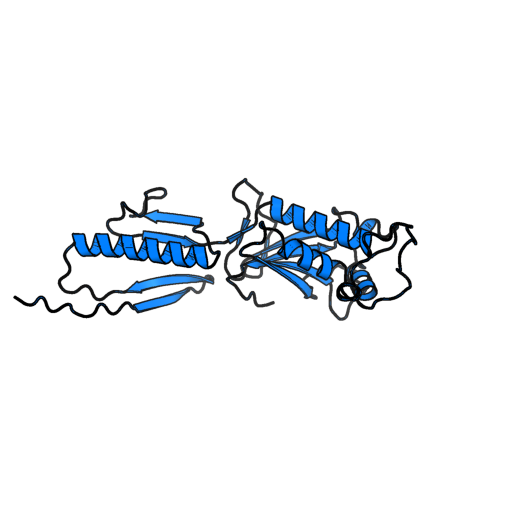G A 1 200 ? 12.226 5.167 -0.767 1.00 90.00 200 ARG A CA 1
ATOM 1568 C C . ARG A 1 200 ? 11.644 6.578 -0.713 1.00 90.00 200 ARG A C 1
ATOM 1570 O O . ARG A 1 200 ? 11.571 7.146 0.376 1.00 90.00 200 ARG A O 1
ATOM 1577 N N . ARG A 1 201 ? 11.256 7.150 -1.857 1.00 89.94 201 ARG A N 1
ATOM 1578 C CA . ARG A 1 201 ? 10.624 8.475 -1.907 1.00 89.94 201 ARG A CA 1
ATOM 1579 C C . ARG A 1 201 ? 9.214 8.447 -1.328 1.00 89.94 201 ARG A C 1
ATOM 1581 O O . ARG A 1 201 ? 8.919 9.262 -0.460 1.00 89.94 201 ARG A O 1
ATOM 1588 N N . ALA A 1 202 ? 8.400 7.464 -1.704 1.00 90.94 202 ALA A N 1
ATOM 1589 C CA . ALA A 1 202 ? 7.050 7.306 -1.173 1.00 90.94 202 ALA A CA 1
ATOM 1590 C C . ALA A 1 202 ? 7.038 7.153 0.354 1.00 90.94 202 ALA A C 1
ATOM 1592 O O . ALA A 1 202 ? 6.270 7.830 1.028 1.00 90.94 202 ALA A O 1
ATOM 1593 N N . LYS A 1 203 ? 7.958 6.361 0.925 1.00 88.25 203 LYS A N 1
ATOM 1594 C CA . LYS A 1 203 ? 8.069 6.170 2.383 1.00 88.25 203 LYS A CA 1
ATOM 1595 C C . LYS A 1 203 ? 8.315 7.472 3.166 1.00 88.25 203 LYS A C 1
ATOM 1597 O O . LYS A 1 203 ? 8.022 7.527 4.353 1.00 88.25 203 LYS A O 1
ATOM 1602 N N . ARG A 1 204 ? 8.851 8.520 2.530 1.00 86.62 204 ARG A N 1
ATOM 1603 C CA . ARG A 1 204 ? 9.050 9.836 3.166 1.00 86.62 204 ARG A CA 1
ATOM 1604 C C . ARG A 1 204 ? 7.772 10.673 3.224 1.00 86.62 204 ARG A C 1
ATOM 1606 O O . ARG A 1 204 ? 7.742 11.668 3.938 1.00 86.62 204 ARG A O 1
ATOM 1613 N N . HIS A 1 205 ? 6.737 10.306 2.471 1.00 88.81 205 HIS A N 1
ATOM 1614 C CA . HIS A 1 205 ? 5.486 11.048 2.443 1.00 88.81 205 HIS A CA 1
ATOM 1615 C C . HIS A 1 205 ? 4.617 10.686 3.652 1.00 88.81 205 HIS A C 1
ATOM 1617 O O . HIS A 1 205 ? 4.445 9.517 3.989 1.00 88.81 205 HIS A O 1
ATOM 1623 N N . SER A 1 206 ? 3.982 11.694 4.251 1.00 84.19 206 SER A N 1
ATOM 1624 C CA . SER A 1 206 ? 3.074 11.544 5.401 1.00 84.19 206 SER A CA 1
ATOM 1625 C C . SER A 1 206 ? 1.921 10.553 5.184 1.00 84.19 206 SER A C 1
ATOM 1627 O O . SER A 1 206 ? 1.439 9.960 6.144 1.00 84.19 206 SER A O 1
ATOM 1629 N N . LEU A 1 207 ? 1.499 10.329 3.934 1.00 83.50 207 LEU A N 1
ATOM 1630 C CA . LEU A 1 207 ? 0.421 9.407 3.565 1.00 83.50 207 LEU A CA 1
ATOM 1631 C C . LEU A 1 207 ? 0.805 7.931 3.733 1.00 83.50 207 LEU A C 1
ATOM 1633 O O . LEU A 1 207 ? -0.074 7.076 3.737 1.00 83.50 207 LEU A O 1
ATOM 1637 N N . PHE A 1 208 ? 2.101 7.642 3.870 1.00 85.81 208 PHE A N 1
ATOM 1638 C CA . PHE A 1 208 ? 2.627 6.307 4.148 1.00 85.81 208 PHE A CA 1
ATOM 1639 C C . PHE A 1 208 ? 3.010 6.115 5.618 1.00 85.81 208 PHE A C 1
ATOM 1641 O O . PHE A 1 208 ? 3.592 5.092 5.969 1.00 85.81 208 PHE A O 1
ATOM 1648 N N . ARG A 1 209 ? 2.666 7.064 6.496 1.00 81.00 209 ARG A N 1
ATOM 1649 C CA . ARG A 1 209 ? 2.770 6.867 7.943 1.00 81.00 209 ARG A CA 1
ATOM 1650 C C . ARG A 1 209 ? 1.863 5.698 8.353 1.00 81.00 209 ARG A C 1
ATOM 1652 O O . ARG A 1 209 ? 0.713 5.648 7.928 1.00 81.00 209 ARG A O 1
ATOM 1659 N N . GLY A 1 210 ? 2.382 4.731 9.106 1.00 77.25 210 GLY A N 1
ATOM 1660 C CA . GLY A 1 210 ? 1.694 3.469 9.404 1.00 77.25 210 GLY A CA 1
ATOM 1661 C C . GLY A 1 210 ? 1.828 2.381 8.333 1.00 77.25 210 GLY A C 1
ATOM 1662 O O . GLY A 1 210 ? 1.282 1.291 8.513 1.00 77.25 210 GLY A O 1
ATOM 1663 N N . PHE A 1 211 ? 2.579 2.625 7.252 1.00 85.62 211 PHE A N 1
ATOM 1664 C CA . PHE A 1 211 ? 2.813 1.649 6.188 1.00 85.62 211 PHE A CA 1
ATOM 1665 C C . PHE A 1 211 ? 4.297 1.470 5.856 1.00 85.62 211 PHE A C 1
ATOM 1667 O O . PHE A 1 211 ? 5.104 2.398 5.841 1.00 85.62 211 PHE A O 1
ATOM 1674 N N . ASN A 1 212 ? 4.648 0.247 5.481 1.00 89.25 212 ASN A N 1
ATOM 1675 C CA . ASN A 1 212 ? 5.907 -0.078 4.838 1.00 89.25 212 ASN A CA 1
ATOM 1676 C C . ASN A 1 212 ? 5.703 -0.158 3.327 1.00 89.25 212 ASN A C 1
ATOM 1678 O O . ASN A 1 212 ? 4.864 -0.925 2.859 1.00 89.25 212 ASN A O 1
ATOM 1682 N N . VAL A 1 213 ? 6.524 0.582 2.580 1.00 92.56 213 VAL A N 1
ATOM 1683 C CA . VAL A 1 213 ? 6.642 0.465 1.123 1.00 92.56 213 VAL A CA 1
ATOM 1684 C C . VAL A 1 213 ? 7.976 -0.195 0.800 1.00 92.56 213 VAL A C 1
ATOM 1686 O O . VAL A 1 213 ? 9.027 0.299 1.214 1.00 92.56 213 VAL A O 1
ATOM 1689 N N . ARG A 1 214 ? 7.952 -1.318 0.083 1.00 92.44 214 ARG A N 1
ATOM 1690 C CA . ARG A 1 214 ? 9.160 -2.065 -0.294 1.00 92.44 214 ARG A CA 1
ATOM 1691 C C . ARG A 1 214 ? 9.083 -2.605 -1.711 1.00 92.44 214 ARG A C 1
ATOM 1693 O O . ARG A 1 214 ? 8.011 -2.681 -2.299 1.00 92.44 214 ARG A O 1
ATOM 1700 N N . VAL A 1 215 ? 10.235 -3.013 -2.226 1.00 91.38 215 VAL A N 1
ATOM 1701 C CA . VAL A 1 215 ? 10.330 -3.777 -3.469 1.00 91.38 215 VAL A CA 1
ATOM 1702 C C . VAL A 1 215 ? 10.329 -5.259 -3.132 1.00 91.38 215 VAL A C 1
ATOM 1704 O O . VAL A 1 215 ? 10.975 -5.672 -2.168 1.00 91.38 215 VAL A O 1
ATOM 1707 N N . SER A 1 216 ? 9.620 -6.049 -3.926 1.00 90.00 216 SER A N 1
ATOM 1708 C CA . SER A 1 216 ? 9.637 -7.506 -3.843 1.00 90.00 216 SER A CA 1
ATOM 1709 C C . SER A 1 216 ? 9.774 -8.105 -5.236 1.00 90.00 216 SER A C 1
ATOM 1711 O O . SER A 1 216 ? 9.218 -7.574 -6.196 1.00 90.00 216 SER A O 1
ATOM 1713 N N . PHE A 1 217 ? 10.507 -9.208 -5.340 1.00 88.44 217 PHE A N 1
ATOM 1714 C CA . PHE A 1 217 ? 10.599 -10.020 -6.549 1.00 88.44 217 PHE A CA 1
ATOM 1715 C C . PHE A 1 217 ? 9.900 -11.345 -6.282 1.00 88.44 217 PHE A C 1
ATOM 1717 O O . PHE A 1 217 ? 10.163 -11.991 -5.267 1.00 88.44 217 PHE A O 1
ATOM 1724 N N . THR A 1 218 ? 8.961 -11.726 -7.144 1.00 86.06 218 THR A N 1
ATOM 1725 C CA . THR A 1 218 ? 8.192 -12.951 -6.929 1.00 86.06 218 THR A CA 1
ATOM 1726 C C . THR A 1 218 ? 7.682 -13.562 -8.222 1.00 86.06 218 THR A C 1
ATOM 1728 O O . THR A 1 218 ? 7.218 -12.869 -9.129 1.00 86.06 218 THR A O 1
ATOM 1731 N N . HIS A 1 219 ? 7.718 -14.894 -8.267 1.00 84.50 219 HIS A N 1
ATOM 1732 C CA . HIS A 1 219 ? 7.120 -15.702 -9.331 1.00 84.50 219 HIS A CA 1
ATOM 1733 C C . HIS A 1 219 ? 5.601 -15.758 -9.244 1.00 84.50 219 HIS A C 1
ATOM 1735 O O . HIS A 1 219 ? 4.934 -15.939 -10.256 1.00 84.50 219 HIS A O 1
ATOM 1741 N N . ARG A 1 220 ? 5.028 -15.539 -8.052 1.00 81.12 220 ARG A N 1
ATOM 1742 C CA . ARG A 1 220 ? 3.571 -15.570 -7.870 1.00 81.12 220 ARG A CA 1
ATOM 1743 C C . ARG A 1 220 ? 2.900 -14.561 -8.788 1.00 81.12 220 ARG A C 1
ATOM 1745 O O . ARG A 1 220 ? 1.885 -14.878 -9.389 1.00 81.12 220 ARG A O 1
ATOM 1752 N N . HIS A 1 221 ? 3.469 -13.364 -8.905 1.00 73.75 221 HIS A N 1
ATOM 1753 C CA . HIS A 1 221 ? 2.958 -12.277 -9.743 1.00 73.75 221 HIS A CA 1
ATOM 1754 C C . HIS A 1 221 ? 3.708 -12.139 -11.070 1.00 73.75 221 HIS A C 1
ATOM 1756 O O . HIS A 1 221 ? 3.648 -11.058 -11.656 1.00 73.75 221 HIS A O 1
ATOM 1762 N N . ALA A 1 222 ? 4.390 -13.199 -11.522 1.00 78.25 222 ALA A N 1
ATOM 1763 C CA . ALA A 1 222 ? 5.106 -13.186 -12.786 1.00 78.25 222 ALA A CA 1
ATOM 1764 C C . ALA A 1 222 ? 4.173 -12.800 -13.939 1.00 78.25 222 ALA A C 1
ATOM 1766 O O . ALA A 1 222 ? 3.024 -13.246 -14.005 1.00 78.25 222 ALA A O 1
ATOM 1767 N N . ILE A 1 223 ? 4.677 -11.941 -14.816 1.00 81.06 223 ILE A N 1
ATOM 1768 C CA . ILE A 1 223 ? 4.012 -11.585 -16.065 1.00 81.06 223 ILE A CA 1
ATOM 1769 C C . ILE A 1 223 ? 4.424 -12.618 -17.109 1.00 81.06 223 ILE A C 1
ATOM 1771 O O . ILE A 1 223 ? 5.580 -13.046 -17.160 1.00 81.06 223 ILE A O 1
ATOM 1775 N N . GLU A 1 224 ? 3.479 -13.028 -17.945 1.00 77.81 224 GLU A N 1
ATOM 1776 C CA . GLU A 1 224 ? 3.788 -13.889 -19.078 1.00 77.81 224 GLU A CA 1
ATOM 1777 C C . GLU A 1 224 ? 4.793 -13.202 -20.013 1.00 77.81 224 GLU A C 1
ATOM 1779 O O . GLU A 1 224 ? 4.696 -12.009 -20.296 1.00 77.81 224 GLU A O 1
ATOM 1784 N N . GLY A 1 225 ? 5.813 -13.945 -20.441 1.00 74.00 225 GLY A N 1
ATOM 1785 C CA . GLY A 1 225 ? 6.908 -13.394 -21.237 1.00 74.00 225 GLY A CA 1
ATOM 1786 C C . GLY A 1 225 ? 7.968 -12.631 -20.436 1.00 74.00 225 GLY A C 1
ATOM 1787 O O . GLY A 1 225 ? 8.902 -12.124 -21.056 1.00 74.00 225 GLY A O 1
ATOM 1788 N N . GLU A 1 226 ? 7.883 -12.565 -19.094 1.00 79.25 226 GLU A N 1
ATOM 1789 C CA . GLU A 1 226 ? 8.886 -11.867 -18.281 1.00 79.25 226 GLU A CA 1
ATOM 1790 C C . GLU A 1 226 ? 10.302 -12.381 -18.581 1.00 79.25 226 GLU A C 1
ATOM 1792 O O . GLU A 1 226 ? 10.613 -13.569 -18.442 1.00 79.25 226 GLU A O 1
ATOM 1797 N N . VAL A 1 227 ? 11.193 -11.464 -18.961 1.00 69.81 227 VAL A N 1
ATOM 1798 C CA . VAL A 1 227 ? 12.556 -11.833 -19.366 1.00 69.81 227 VAL A CA 1
ATOM 1799 C C . VAL A 1 227 ? 13.397 -12.266 -18.146 1.00 69.81 227 VAL A C 1
ATOM 1801 O O . VAL A 1 227 ? 14.321 -13.070 -18.271 1.00 69.81 227 VAL A O 1
ATOM 1804 N N . ASN A 1 228 ? 13.068 -11.802 -16.931 1.00 71.31 228 ASN A N 1
ATOM 1805 C CA . ASN A 1 228 ? 13.730 -12.219 -15.687 1.00 71.31 228 ASN A CA 1
ATOM 1806 C C . ASN A 1 228 ? 13.109 -13.485 -15.066 1.00 71.31 228 ASN A C 1
ATOM 1808 O O . ASN A 1 228 ? 12.475 -13.441 -14.010 1.00 71.31 228 ASN A O 1
ATOM 1812 N N . ARG A 1 229 ? 13.360 -14.644 -15.677 1.00 70.00 229 ARG A N 1
ATOM 1813 C CA . ARG A 1 229 ? 12.819 -15.933 -15.204 1.00 70.00 229 ARG A CA 1
ATOM 1814 C C . ARG A 1 229 ? 13.416 -16.451 -13.890 1.00 70.00 229 ARG A C 1
ATOM 1816 O O . ARG A 1 229 ? 12.891 -17.405 -13.336 1.00 70.00 229 ARG A O 1
ATOM 1823 N N . ARG A 1 230 ? 14.511 -15.871 -13.380 1.00 77.12 230 ARG A N 1
ATOM 1824 C CA . ARG A 1 230 ? 15.187 -16.373 -12.164 1.00 77.12 230 ARG A CA 1
ATOM 1825 C C . ARG A 1 230 ? 14.582 -15.811 -10.881 1.00 77.12 230 ARG A C 1
ATOM 1827 O O . ARG A 1 230 ? 14.349 -16.553 -9.934 1.00 77.12 230 ARG A O 1
ATOM 1834 N N . GLN A 1 231 ? 14.320 -14.506 -10.853 1.00 79.00 231 GLN A N 1
ATOM 1835 C CA . GLN A 1 231 ? 13.833 -13.811 -9.654 1.00 79.00 231 GLN A CA 1
ATOM 1836 C C . GLN A 1 231 ? 12.326 -13.508 -9.715 1.00 79.00 231 GLN A C 1
ATOM 1838 O O . GLN A 1 231 ? 11.732 -13.150 -8.701 1.00 79.00 231 GLN A O 1
ATOM 1843 N N . GLY A 1 232 ? 11.702 -13.682 -10.883 1.00 85.12 232 GLY A N 1
ATOM 1844 C CA . GLY A 1 232 ? 10.302 -13.346 -11.117 1.00 85.12 232 GLY A CA 1
ATOM 1845 C C . GLY A 1 232 ? 10.121 -11.856 -11.397 1.00 85.12 232 GLY A C 1
ATOM 1846 O O . GLY A 1 232 ? 11.071 -11.151 -11.756 1.00 85.12 232 GLY A O 1
ATOM 1847 N N . THR A 1 233 ? 8.895 -11.368 -11.216 1.00 88.69 233 THR A N 1
ATOM 1848 C CA . THR A 1 233 ? 8.554 -9.975 -11.522 1.00 88.69 233 THR A CA 1
ATOM 1849 C C . THR A 1 233 ? 8.801 -9.072 -10.314 1.00 88.69 233 THR A C 1
ATOM 1851 O O . THR A 1 233 ? 8.385 -9.368 -9.190 1.00 88.69 233 THR A O 1
ATOM 1854 N N . GLY A 1 234 ? 9.488 -7.955 -10.555 1.00 89.31 234 GLY A N 1
ATOM 1855 C CA . GLY A 1 234 ? 9.710 -6.891 -9.583 1.00 89.31 234 GLY A CA 1
ATOM 1856 C C . GLY A 1 234 ? 8.438 -6.076 -9.359 1.00 89.31 234 GLY A C 1
ATOM 1857 O O . GLY A 1 234 ? 7.808 -5.606 -10.304 1.00 89.31 234 GLY A O 1
ATOM 1858 N N . THR A 1 235 ? 8.068 -5.886 -8.098 1.00 92.44 235 THR A N 1
ATOM 1859 C CA . THR A 1 235 ? 6.830 -5.215 -7.690 1.00 92.44 235 THR A CA 1
ATOM 1860 C C . THR A 1 235 ? 7.078 -4.253 -6.535 1.00 92.44 235 THR A C 1
ATOM 1862 O O . THR A 1 235 ? 8.011 -4.435 -5.748 1.00 92.44 235 THR A O 1
ATOM 1865 N N . LEU A 1 236 ? 6.243 -3.220 -6.426 1.00 94.12 236 LEU A N 1
ATOM 1866 C CA . LEU A 1 236 ? 6.157 -2.391 -5.225 1.00 94.12 236 LEU A CA 1
ATOM 1867 C C . LEU A 1 236 ? 5.060 -2.939 -4.330 1.00 94.12 236 LEU A C 1
ATOM 1869 O O . LEU A 1 236 ? 3.981 -3.282 -4.800 1.00 94.12 236 LEU A O 1
ATOM 1873 N N . VAL A 1 237 ? 5.324 -2.981 -3.037 1.00 93.44 237 VAL A N 1
ATOM 1874 C CA . VAL A 1 237 ? 4.418 -3.554 -2.055 1.00 93.44 237 VAL A CA 1
ATOM 1875 C C . VAL A 1 237 ? 4.205 -2.563 -0.931 1.00 93.44 237 VAL A C 1
ATOM 1877 O O . VAL A 1 237 ? 5.173 -2.093 -0.332 1.00 93.44 237 VAL A O 1
ATOM 1880 N N . ILE A 1 238 ? 2.940 -2.316 -0.610 1.00 92.88 238 ILE A N 1
ATOM 1881 C CA . ILE A 1 238 ? 2.490 -1.605 0.579 1.00 92.88 238 ILE A CA 1
ATOM 1882 C C . ILE A 1 238 ? 1.964 -2.641 1.580 1.00 92.88 238 ILE A C 1
ATOM 1884 O O . ILE A 1 238 ? 1.090 -3.441 1.253 1.00 92.88 238 ILE A O 1
ATOM 1888 N N . THR A 1 239 ? 2.494 -2.622 2.799 1.00 89.56 239 THR A N 1
ATOM 1889 C CA . THR A 1 239 ? 2.063 -3.460 3.937 1.00 89.56 239 THR A CA 1
ATOM 1890 C C . THR A 1 239 ? 1.851 -2.583 5.169 1.00 89.56 239 THR A C 1
ATOM 1892 O O . THR A 1 239 ? 2.616 -1.631 5.328 1.00 89.56 239 THR A O 1
ATOM 1895 N N . PRO A 1 240 ? 0.910 -2.890 6.076 1.00 83.44 240 PRO A N 1
ATOM 1896 C CA . PRO A 1 240 ? 0.806 -2.206 7.366 1.00 83.44 240 PRO A CA 1
ATOM 1897 C C . PRO A 1 240 ? 2.108 -2.311 8.170 1.00 83.44 240 PRO A C 1
ATOM 1899 O O . PRO A 1 240 ? 2.747 -3.366 8.189 1.00 83.44 240 PRO A O 1
ATOM 1902 N N . SER A 1 241 ? 2.503 -1.245 8.869 1.00 76.31 241 SER A N 1
ATOM 1903 C CA . SER A 1 241 ? 3.706 -1.239 9.720 1.00 76.31 241 SER A CA 1
ATOM 1904 C C . SER A 1 241 ? 3.619 -2.228 10.884 1.00 76.31 241 SER A C 1
ATOM 1906 O O . SER A 1 241 ? 4.638 -2.757 11.325 1.00 76.31 241 SER A O 1
ATOM 1908 N N . SER A 1 242 ? 2.401 -2.531 11.332 1.00 62.38 242 SER A N 1
ATOM 1909 C CA . SER A 1 242 ? 2.092 -3.471 12.412 1.00 62.38 242 SER A CA 1
ATOM 1910 C C . SER A 1 242 ? 2.150 -4.952 12.002 1.00 62.38 242 SER A C 1
ATOM 1912 O O . SER A 1 242 ? 2.029 -5.823 12.861 1.00 62.38 242 SER A O 1
ATOM 1914 N N . GLY A 1 243 ? 2.361 -5.273 10.717 1.00 52.31 243 GLY A N 1
ATOM 1915 C CA . GLY A 1 243 ? 2.393 -6.648 10.218 1.00 52.31 243 GLY A CA 1
ATOM 1916 C C . GLY A 1 243 ? 3.658 -6.965 9.424 1.00 52.31 243 GLY A C 1
ATOM 1917 O O . GLY A 1 243 ? 3.849 -6.467 8.314 1.00 52.31 243 GLY A O 1
ATOM 1918 N N . ARG A 1 244 ? 4.492 -7.893 9.918 1.00 46.59 244 ARG A N 1
ATOM 1919 C CA . ARG A 1 244 ? 5.421 -8.626 9.041 1.00 46.59 244 ARG A CA 1
ATOM 1920 C C . ARG A 1 244 ? 4.589 -9.575 8.180 1.00 46.59 244 ARG A C 1
ATOM 1922 O O . ARG A 1 244 ? 4.423 -10.738 8.530 1.00 46.59 244 ARG A O 1
ATOM 1929 N N . GLY A 1 245 ? 4.047 -9.083 7.066 1.00 43.97 245 GLY A N 1
ATOM 1930 C CA . GLY A 1 245 ? 3.503 -9.965 6.035 1.00 43.97 245 GLY A CA 1
ATOM 1931 C C . GLY A 1 245 ? 4.600 -10.947 5.622 1.00 43.97 245 GLY A C 1
ATOM 1932 O O . GLY A 1 245 ? 5.659 -10.507 5.157 1.00 43.97 245 GLY A O 1
ATOM 1933 N N . ARG A 1 246 ? 4.390 -12.245 5.875 1.00 43.22 246 ARG A N 1
ATOM 1934 C CA . ARG A 1 246 ? 5.232 -13.317 5.330 1.00 43.22 246 ARG A CA 1
ATOM 1935 C C . ARG A 1 246 ? 4.910 -13.427 3.837 1.00 43.22 246 ARG A C 1
ATOM 1937 O O . ARG A 1 246 ? 3.738 -13.485 3.477 1.00 43.22 246 ARG A O 1
ATOM 1944 N N . TRP A 1 247 ? 5.952 -13.355 3.012 1.00 42.12 247 TRP A N 1
ATOM 1945 C CA . TRP A 1 247 ? 5.887 -13.413 1.547 1.00 42.12 247 TRP A CA 1
ATOM 1946 C C . TRP A 1 247 ? 5.986 -14.848 1.066 1.00 42.12 247 TRP A C 1
ATOM 1948 O O . TRP A 1 247 ? 6.800 -15.584 1.661 1.00 42.12 247 TRP A O 1
#